Protein AF-A0A0S8KQU3-F1 (afdb_monomer)

Mean predicted aligned error: 6.04 Å

Solvent-accessible surface area (backbone atoms only — not comparable to full-atom values): 17136 Å² total; per-residue (Å²): 83,70,66,56,49,49,54,32,49,51,40,50,49,50,38,50,60,74,47,50,94,45,71,67,60,52,63,62,46,49,57,70,53,52,51,52,30,53,47,51,34,44,75,78,41,52,51,64,81,44,62,72,94,72,29,42,85,70,37,71,31,73,75,36,74,71,27,60,58,22,37,35,47,46,19,48,56,40,40,56,56,50,69,23,85,46,41,46,79,43,46,68,38,54,24,50,31,47,55,23,44,45,44,40,69,43,54,37,50,52,51,49,52,43,50,53,54,36,67,78,37,73,88,40,77,90,43,49,67,60,40,46,53,43,30,49,28,50,35,49,51,51,53,52,45,46,76,77,40,74,88,65,79,73,89,60,58,87,39,48,38,88,91,59,59,44,73,68,55,50,50,51,50,50,50,49,44,50,50,54,28,53,52,23,49,52,52,24,52,54,29,48,52,51,47,52,50,53,54,49,69,49,40,78,45,72,68,41,34,53,50,46,54,48,43,41,66,75,49,55,53,69,69,59,51,40,64,40,27,34,69,87,53,85,64,50,56,45,82,55,95,63,38,80,43,78,53,46,37,32,47,54,40,76,56,86,46,51,39,71,66,40,43,75,40,27,46,37,32,20,58,86,70,42,80,40,48,27,40,59,56,28,49,51,50,43,51,52,52,32,52,49,37,47,51,36,44,75,72,38,47,64,33,54,52,51,55,50,52,53,52,51,55,56,50,58,70,73,76,109

Sequence (320 aa):
ALFSAWVSSNLMGLVISDSFKTVVTIYILIPFLVIPQIILSGVIVKYEKLNPKISSPTSIPLYGEIMTARWAYEALATYQFMNNDYQSQFYLYDKVMSEAGYRKDYWTMDLLNKVESIARNLQDPEKAEVIKQHLTLLRDEIGDELKNNSLIPFDHLADLTPERISEDILNSTRNYLNDIRGYNIKLYNKANSKKDKLTKELQQTEEEKEAFYKTKREQNNESLEEFVKNSNVRDRIIQYKNHLYQKINPIYMDPEHKLIKAHFYAPRKQVFGNFFSTFAVNITVIWIMTLIFYMILYYRLLKKFLDFFEQFSHRNKREG

Nearest PDB structures (foldseek):
  8q72-assembly1_B  TM=2.240E-01  e=2.004E+00  Escherichia coli
  3ja6-assembly1_I  TM=1.628E-01  e=6.609E+00  Escherichia coli
  3zx6-assembly1_A  TM=1.527E-01  e=9.231E+00  Archaeoglobus fulgidus DSM 4304

Secondary structure (DSSP, 8-state):
-HHHHHHHHHHHHHHHHHH-S-HHHHHHHHHHHHHHHHHTTSSSS-GGGS-TTT--SSS--HHHHH-HHHHHHHHHHHHHHHSSTTHHHHHHHHHHHHHHHHIIIIIHHHHHHHHHHHHHHTT-GGGHHHHHHHHHHHHHHHHHHHHH-TTS--TTGGG-STTT--HHHHHHHHHHHHHHHHHHHHHHHHHHHHHHHHHHHTTSSHHHHHHHHHHHHHH--HHHHHHHHTTT-S-SEEEETTEEEE-S-GGGPPP-SSSS---TT-SEEEETTEEEEHHHHHHHHHHHHHHHHHHHHHTTHHHHHHHHHHHHHHHHTT--

Foldseek 3Di:
DVVLLVLLVVLVLLLLVLQDDDPVVSVVCVCVLVVCLVQLLCQVPNQVPDDVVQGDNFFRGPVNLLRLSNLVVLLCLLCLQCPAPQNVVLVVLVLLLVVLCCLQPPVLVVLLVLLVVCVVCLPPPVCLVVLQLSLLLLLVAVVVCCVVDVPQDQPCSVQSHNVRDDPVSSVSSNVSSVVSNVVSVVSNVVSVVVSVVVVCVQPVDVVSVVVSVVSCVVRDDVVSVCSLQVVPDPDQWDQDPSYIDGPGNQCSDAAPDQPQIGHRSHQWGHHNNDTDGSNVSSSVSSVVSSVVSVVCSVVVVSNVVVVVVVVVVVVVVVVD

pLDDT: mean 90.89, std 7.24, range [46.62, 98.12]

Structure (mmCIF, N/CA/C/O backbone):
data_AF-A0A0S8KQU3-F1
#
_entry.id   AF-A0A0S8KQU3-F1
#
loop_
_atom_site.group_PDB
_atom_site.id
_atom_site.type_symbol
_atom_site.label_atom_id
_atom_site.label_alt_id
_atom_site.label_comp_id
_atom_site.label_asym_id
_atom_site.label_entity_id
_atom_site.label_seq_id
_atom_site.pdbx_PDB_ins_code
_atom_site.Cartn_x
_atom_site.Cartn_y
_atom_site.Cartn_z
_atom_site.occupancy
_atom_site.B_iso_or_equiv
_atom_site.auth_seq_id
_atom_site.auth_comp_id
_atom_site.auth_asym_id
_atom_site.auth_atom_id
_atom_site.pdbx_PDB_model_num
ATOM 1 N N . ALA A 1 1 ? -15.113 -1.346 12.838 1.00 89.81 1 ALA A N 1
ATOM 2 C CA . ALA A 1 1 ? -13.718 -1.176 13.303 1.00 89.81 1 ALA A CA 1
ATOM 3 C C . ALA A 1 1 ? -13.635 -0.673 14.735 1.00 89.81 1 ALA A C 1
ATOM 5 O O . ALA A 1 1 ? -13.123 -1.411 15.563 1.00 89.81 1 ALA A O 1
ATOM 6 N N . LEU A 1 2 ? -14.169 0.517 15.050 1.00 94.31 2 LEU A N 1
ATOM 7 C CA . LEU A 1 2 ? -14.130 1.070 16.415 1.00 94.31 2 LEU A CA 1
ATOM 8 C C . LEU A 1 2 ? -14.727 0.119 17.458 1.00 94.31 2 LEU A C 1
ATOM 10 O O . LEU A 1 2 ? -14.078 -0.167 18.456 1.00 94.31 2 LEU A O 1
ATOM 14 N N . PHE A 1 3 ? -15.903 -0.451 17.177 1.00 96.56 3 PHE A N 1
ATOM 15 C CA . PHE A 1 3 ? -16.514 -1.463 18.041 1.00 96.56 3 PHE A CA 1
ATOM 16 C C . PHE A 1 3 ? -15.597 -2.678 18.262 1.00 96.56 3 PHE A C 1
ATOM 18 O O . PHE A 1 3 ? -15.329 -3.043 19.399 1.00 96.56 3 PHE A O 1
ATOM 25 N N . SER A 1 4 ? -15.046 -3.264 17.194 1.00 96.69 4 SER A N 1
ATOM 26 C CA . SER A 1 4 ? -14.121 -4.405 17.289 1.00 96.69 4 SER A CA 1
ATOM 27 C C . SER A 1 4 ? -12.868 -4.075 18.110 1.00 96.69 4 SER A C 1
ATOM 29 O O . SER A 1 4 ? -12.454 -4.868 18.950 1.00 96.69 4 SER A O 1
ATOM 31 N N . ALA A 1 5 ? -12.285 -2.889 17.908 1.00 94.94 5 ALA A N 1
ATOM 32 C CA . ALA A 1 5 ? -11.132 -2.421 18.674 1.00 94.94 5 ALA A CA 1
ATOM 33 C C . ALA A 1 5 ? -11.475 -2.207 20.156 1.00 94.94 5 ALA A C 1
ATOM 35 O O . ALA A 1 5 ? -10.693 -2.589 21.026 1.00 94.94 5 ALA A O 1
ATOM 36 N N . TRP A 1 6 ? -12.654 -1.652 20.449 1.00 95.81 6 TRP A N 1
ATOM 37 C CA . TRP A 1 6 ? -13.167 -1.497 21.808 1.00 95.81 6 TRP A CA 1
ATOM 38 C C . TRP A 1 6 ? -13.355 -2.856 22.494 1.00 95.81 6 TRP A C 1
ATOM 40 O O . TRP A 1 6 ? -12.840 -3.045 23.594 1.00 95.81 6 TRP A O 1
ATOM 50 N N . VAL A 1 7 ? -13.995 -3.836 21.844 1.00 97.06 7 VAL A N 1
ATOM 51 C CA . VAL A 1 7 ? -14.160 -5.194 22.405 1.00 97.06 7 VAL A CA 1
ATOM 52 C C . VAL A 1 7 ? -12.800 -5.840 22.691 1.00 97.06 7 VAL A C 1
ATOM 54 O O . VAL A 1 7 ? -12.564 -6.305 23.807 1.00 97.06 7 VAL A O 1
ATOM 57 N N . SER A 1 8 ? -11.878 -5.810 21.723 1.00 95.56 8 SER A N 1
ATOM 58 C CA . SER A 1 8 ? -10.524 -6.353 21.893 1.00 95.56 8 SER A CA 1
ATOM 59 C C . SER A 1 8 ? -9.772 -5.680 23.045 1.00 95.56 8 SER A C 1
ATOM 61 O O . SER A 1 8 ? -9.068 -6.352 23.797 1.00 95.56 8 SER A O 1
ATOM 63 N N . SER A 1 9 ? -9.923 -4.361 23.202 1.00 93.75 9 SER A N 1
ATOM 64 C CA . SER A 1 9 ? -9.255 -3.596 24.262 1.00 93.75 9 SER A CA 1
ATOM 65 C C . SER A 1 9 ? -9.824 -3.915 25.643 1.00 93.75 9 SER A C 1
ATOM 67 O O . SER A 1 9 ? -9.055 -4.056 26.591 1.00 93.75 9 SER A O 1
ATOM 69 N N . ASN A 1 10 ? -11.145 -4.096 25.763 1.00 94.94 10 ASN A N 1
ATOM 70 C CA . ASN A 1 10 ? -11.765 -4.532 27.017 1.00 94.94 10 ASN A CA 1
ATOM 71 C C . ASN A 1 10 ? -11.280 -5.925 27.425 1.00 94.94 10 ASN A C 1
ATOM 73 O O . ASN A 1 10 ? -10.911 -6.126 28.578 1.00 94.94 10 ASN A O 1
ATOM 77 N N . LEU A 1 11 ? -11.219 -6.875 26.486 1.00 95.50 11 LEU A N 1
ATOM 78 C CA . LEU A 1 11 ? -10.707 -8.216 26.779 1.00 95.50 11 LEU A CA 1
ATOM 79 C C . LEU A 1 11 ? -9.228 -8.202 27.174 1.00 95.50 11 LEU A C 1
ATOM 81 O O . LEU A 1 11 ? -8.856 -8.870 28.136 1.00 95.50 11 LEU A O 1
ATOM 85 N N . MET A 1 12 ? -8.398 -7.396 26.508 1.00 93.69 12 MET A N 1
ATOM 86 C CA . MET A 1 12 ? -7.010 -7.184 26.927 1.00 93.69 12 MET A CA 1
ATOM 87 C C . MET A 1 12 ? -6.934 -6.598 28.349 1.00 93.69 12 MET A C 1
ATOM 89 O O . MET A 1 12 ? -6.144 -7.069 29.165 1.00 93.69 12 MET A O 1
ATOM 93 N N . GLY A 1 13 ? -7.791 -5.626 28.678 1.00 92.31 13 GLY A N 1
ATOM 94 C CA . GLY A 1 13 ? -7.906 -5.060 30.025 1.00 92.31 13 GLY A CA 1
ATOM 95 C C . GLY A 1 13 ? -8.272 -6.102 31.087 1.00 92.31 13 GLY A C 1
ATOM 96 O O . GLY A 1 13 ? -7.640 -6.153 32.141 1.00 92.31 13 GLY A O 1
ATOM 97 N N . LEU A 1 14 ? -9.231 -6.985 30.790 1.00 93.38 14 LEU A N 1
ATOM 98 C CA . LEU A 1 14 ? -9.619 -8.088 31.676 1.00 93.38 14 LEU A CA 1
ATOM 99 C C . LEU A 1 14 ? -8.477 -9.091 31.888 1.00 93.38 14 LEU A C 1
ATOM 101 O O . LEU A 1 14 ? -8.240 -9.507 33.020 1.00 93.38 14 LEU A O 1
ATOM 105 N N . VAL A 1 15 ? -7.735 -9.440 30.831 1.00 93.81 15 VAL A N 1
ATOM 106 C CA . VAL A 1 15 ? -6.550 -10.315 30.923 1.00 93.81 15 VAL A CA 1
ATOM 107 C C . VAL A 1 15 ? -5.512 -9.736 31.886 1.00 93.81 15 VAL A C 1
ATOM 109 O O . VAL A 1 15 ? -4.984 -10.460 32.731 1.00 93.81 15 VAL A O 1
ATOM 112 N N . ILE A 1 16 ? -5.237 -8.433 31.797 1.00 91.94 16 ILE A N 1
ATOM 113 C CA . ILE A 1 16 ? -4.293 -7.748 32.693 1.00 91.94 16 ILE A CA 1
ATOM 114 C C . ILE A 1 16 ? -4.840 -7.733 34.123 1.00 91.94 16 ILE A C 1
ATOM 116 O O . ILE A 1 16 ? -4.115 -8.065 35.059 1.00 91.94 16 ILE A O 1
ATOM 120 N N . SER A 1 17 ? -6.120 -7.396 34.293 1.00 90.88 17 SER A N 1
ATOM 121 C CA . SER A 1 17 ? -6.748 -7.305 35.612 1.00 90.88 17 SER A CA 1
ATOM 122 C C . SER A 1 17 ? -6.806 -8.644 36.356 1.00 90.88 17 SER A C 1
ATOM 124 O O . SER A 1 17 ? -6.704 -8.637 37.577 1.00 90.88 17 SER A O 1
ATOM 126 N N . ASP A 1 18 ? -6.966 -9.780 35.666 1.00 91.31 18 ASP A N 1
ATOM 127 C CA . ASP A 1 18 ? -6.921 -11.117 36.295 1.00 91.31 18 ASP A CA 1
ATOM 128 C C . ASP A 1 18 ? -5.482 -11.550 36.641 1.00 91.31 18 ASP A C 1
ATOM 130 O O . ASP A 1 18 ? -5.263 -12.291 37.605 1.00 91.31 18 ASP A O 1
ATOM 134 N N . SER A 1 19 ? -4.496 -11.074 35.872 1.00 89.62 19 SER A N 1
ATOM 135 C CA . SER A 1 19 ? -3.105 -11.534 35.960 1.00 89.62 19 SER A CA 1
ATOM 136 C C . SER A 1 19 ? -2.277 -10.827 37.034 1.00 89.62 19 SER A C 1
ATOM 138 O O . SER A 1 19 ? -1.373 -11.442 37.599 1.00 89.62 19 SER A O 1
ATOM 140 N N . PHE A 1 20 ? -2.560 -9.558 37.341 1.00 88.75 20 PHE A N 1
ATOM 141 C CA . PHE A 1 20 ? -1.780 -8.769 38.301 1.00 88.75 20 PHE A CA 1
ATOM 142 C C . PHE A 1 20 ? -2.532 -8.539 39.616 1.00 88.75 20 PHE A C 1
ATOM 144 O O . PHE A 1 20 ? -3.714 -8.214 39.633 1.00 88.75 20 PHE A O 1
ATOM 151 N N . LYS A 1 21 ? -1.820 -8.678 40.743 1.00 83.50 21 LYS A N 1
ATOM 152 C CA . LYS A 1 21 ? -2.406 -8.636 42.097 1.00 83.50 21 LYS A CA 1
ATOM 153 C C . LYS A 1 21 ? -2.692 -7.217 42.608 1.00 83.50 21 LYS A C 1
ATOM 155 O O . LYS A 1 21 ? -3.546 -7.057 43.473 1.00 83.50 21 LYS A O 1
ATOM 160 N N . THR A 1 22 ? -1.972 -6.197 42.129 1.00 88.94 22 THR A N 1
ATOM 161 C CA . THR A 1 22 ? -2.096 -4.822 42.642 1.00 88.94 22 THR A CA 1
ATOM 162 C C . THR A 1 22 ? -2.610 -3.859 41.579 1.00 88.94 22 THR A C 1
ATOM 164 O O . THR A 1 22 ? -2.178 -3.866 40.425 1.00 88.94 22 THR A O 1
ATOM 167 N N . VAL A 1 23 ? -3.506 -2.969 42.006 1.00 88.38 23 VAL A N 1
ATOM 168 C CA . VAL A 1 23 ? -4.080 -1.916 41.159 1.00 88.38 23 VAL A CA 1
ATOM 169 C C . VAL A 1 23 ? -2.993 -0.957 40.650 1.00 88.38 23 VAL A C 1
ATOM 171 O O . VAL A 1 23 ? -3.033 -0.519 39.504 1.00 88.38 23 VAL A O 1
ATOM 174 N N . VAL A 1 24 ? -1.966 -0.696 41.467 1.00 89.56 24 VAL A N 1
ATOM 175 C CA . VAL A 1 24 ? -0.824 0.155 41.098 1.00 89.56 24 VAL A CA 1
ATOM 176 C C . VAL A 1 24 ? -0.058 -0.425 39.905 1.00 89.56 24 VAL A C 1
ATOM 178 O O . VAL A 1 24 ? 0.222 0.302 38.954 1.00 89.56 24 VAL A O 1
ATOM 181 N N . THR A 1 25 ? 0.240 -1.731 39.904 1.00 88.44 25 THR A N 1
ATOM 182 C CA . THR A 1 25 ? 0.937 -2.375 38.778 1.00 88.44 25 THR A CA 1
ATOM 183 C C . THR A 1 25 ? 0.117 -2.298 37.491 1.00 88.44 25 THR A C 1
ATOM 185 O O . THR A 1 25 ? 0.677 -2.012 36.435 1.00 88.44 25 THR A O 1
ATOM 188 N N . ILE A 1 26 ? -1.203 -2.489 37.576 1.00 87.12 26 ILE A N 1
ATOM 189 C CA . ILE A 1 26 ? -2.103 -2.386 36.418 1.00 87.12 26 ILE A CA 1
ATOM 190 C C . ILE A 1 26 ? -2.045 -0.973 35.819 1.00 87.12 26 ILE A C 1
ATOM 192 O O . ILE A 1 26 ? -1.844 -0.830 34.612 1.00 87.12 26 ILE A O 1
ATOM 196 N N . TYR A 1 27 ? -2.151 0.072 36.646 1.00 88.31 27 TYR A N 1
ATOM 197 C CA . TYR A 1 27 ? -2.104 1.457 36.166 1.00 88.31 27 TYR A CA 1
ATOM 198 C C . TYR A 1 27 ? -0.764 1.848 35.547 1.00 88.31 27 TYR A C 1
ATOM 200 O O . TYR A 1 27 ? -0.753 2.589 34.567 1.00 88.31 27 TYR A O 1
ATOM 208 N N . ILE A 1 28 ? 0.352 1.326 36.061 1.00 90.00 28 ILE A N 1
ATOM 209 C CA . ILE A 1 28 ? 1.669 1.543 35.449 1.00 90.00 28 ILE A CA 1
ATOM 210 C C . ILE A 1 28 ? 1.754 0.843 34.087 1.00 90.00 28 ILE A C 1
ATOM 212 O O . ILE A 1 28 ? 2.318 1.400 33.150 1.00 90.00 28 ILE A O 1
ATOM 216 N N . LEU A 1 29 ? 1.185 -0.357 33.950 1.00 89.06 29 LEU A N 1
ATOM 217 C CA . LEU A 1 29 ? 1.313 -1.186 32.750 1.00 89.06 29 LEU A CA 1
ATOM 218 C C . LEU A 1 29 ? 0.462 -0.686 31.572 1.00 89.06 29 LEU A C 1
ATOM 220 O O . LEU A 1 29 ? 0.877 -0.827 30.422 1.00 89.06 29 LEU A O 1
ATOM 224 N N . ILE A 1 30 ? -0.696 -0.069 31.831 1.00 88.50 30 ILE A N 1
ATOM 225 C CA . ILE A 1 30 ? -1.597 0.432 30.777 1.00 88.50 30 ILE A CA 1
ATOM 226 C C . ILE A 1 30 ? -0.876 1.383 29.797 1.00 88.50 30 ILE A C 1
ATOM 228 O O . ILE A 1 30 ? -0.911 1.105 28.595 1.00 88.50 30 ILE A O 1
ATOM 232 N N . PRO A 1 31 ? -0.171 2.447 30.238 1.00 90.38 31 PRO A N 1
ATOM 233 C CA . PRO A 1 31 ? 0.621 3.289 29.340 1.00 90.38 31 PRO A CA 1
ATOM 234 C C . PRO A 1 31 ? 1.646 2.512 28.506 1.00 90.38 31 PRO A C 1
ATOM 236 O O . PRO A 1 31 ? 1.772 2.769 27.309 1.00 90.38 31 PRO A O 1
ATOM 239 N N . PHE A 1 32 ? 2.333 1.527 29.096 1.00 90.19 32 PHE A N 1
ATOM 240 C CA . PHE A 1 32 ? 3.313 0.695 28.386 1.00 90.19 32 PHE A CA 1
ATOM 241 C C . PHE A 1 32 ? 2.693 -0.220 27.330 1.00 90.19 32 PHE A C 1
ATOM 243 O O . PHE A 1 32 ? 3.403 -0.662 26.433 1.00 90.19 32 PHE A O 1
ATOM 250 N N . LEU A 1 33 ? 1.389 -0.488 27.388 1.00 87.94 33 LEU A N 1
ATOM 251 C CA . LEU A 1 33 ? 0.683 -1.174 26.309 1.00 87.94 33 LEU A CA 1
ATOM 252 C C . LEU A 1 33 ? 0.176 -0.197 25.254 1.00 87.94 33 LEU A C 1
ATOM 254 O O . LEU A 1 33 ? 0.357 -0.431 24.061 1.00 87.94 33 LEU A O 1
ATOM 258 N N . VAL A 1 34 ? -0.448 0.901 25.681 1.00 89.38 34 VAL A N 1
ATOM 259 C CA . VAL A 1 34 ? -1.126 1.840 24.778 1.00 89.38 34 VAL A CA 1
ATOM 260 C C . VAL A 1 34 ? -0.129 2.652 23.949 1.00 89.38 34 VAL A C 1
ATOM 262 O O . VAL A 1 34 ? -0.318 2.791 22.741 1.00 89.38 34 VAL A O 1
ATOM 265 N N . ILE A 1 35 ? 0.952 3.157 24.551 1.00 90.81 35 ILE A N 1
ATOM 266 C CA . ILE A 1 35 ? 1.927 4.008 23.851 1.00 90.81 35 ILE A CA 1
ATOM 267 C C . ILE A 1 35 ? 2.581 3.257 22.675 1.00 90.81 35 ILE A C 1
ATOM 269 O O . ILE A 1 35 ? 2.550 3.787 21.560 1.00 90.81 35 ILE A O 1
ATOM 273 N N . PRO A 1 36 ? 3.105 2.022 22.838 1.00 88.69 36 PRO A N 1
ATOM 274 C CA . PRO A 1 36 ? 3.635 1.263 21.708 1.00 88.69 36 PRO A CA 1
ATOM 275 C C . PRO A 1 36 ? 2.588 0.954 20.642 1.00 88.69 36 PRO A C 1
ATOM 277 O O . PRO A 1 36 ? 2.921 1.034 19.464 1.00 88.69 36 PRO A O 1
ATOM 280 N N . GLN A 1 37 ? 1.332 0.663 21.015 1.00 90.00 37 GLN A N 1
ATOM 281 C CA . GLN A 1 37 ? 0.266 0.454 20.025 1.00 90.00 37 GLN A CA 1
ATOM 282 C C . GLN A 1 37 ? 0.097 1.674 19.121 1.00 90.00 37 GLN A C 1
ATOM 284 O O . GLN A 1 37 ? -0.045 1.517 17.912 1.00 90.00 37 GLN A O 1
ATOM 289 N N . ILE A 1 38 ? 0.137 2.882 19.689 1.00 88.25 38 ILE A N 1
ATOM 290 C CA . ILE A 1 38 ? -0.030 4.127 18.937 1.00 88.25 38 ILE A CA 1
ATOM 291 C C . ILE A 1 38 ? 1.218 4.421 18.093 1.00 88.25 38 ILE A C 1
ATOM 293 O O . ILE A 1 38 ? 1.097 4.671 16.895 1.00 88.25 38 ILE A O 1
ATOM 297 N N . ILE A 1 39 ? 2.418 4.357 18.676 1.00 88.12 39 ILE A N 1
ATOM 298 C CA . ILE A 1 39 ? 3.670 4.701 17.976 1.00 88.12 39 ILE A CA 1
ATOM 299 C C . ILE A 1 39 ? 3.975 3.699 16.855 1.00 88.12 39 ILE A C 1
ATOM 301 O O . ILE A 1 39 ? 4.339 4.095 15.749 1.00 88.12 39 ILE A O 1
ATOM 305 N N . LEU A 1 40 ? 3.792 2.404 17.119 1.00 86.56 40 LEU A N 1
ATOM 306 C CA . LEU A 1 40 ? 4.107 1.317 16.189 1.00 86.56 40 LEU A CA 1
ATOM 307 C C . LEU A 1 40 ? 2.929 0.957 15.267 1.00 86.56 40 LEU A C 1
ATOM 309 O O . LEU A 1 40 ? 3.006 -0.017 14.514 1.00 86.56 40 LEU A O 1
ATOM 313 N N . SER A 1 41 ? 1.852 1.749 15.280 1.00 85.62 41 SER A N 1
ATOM 314 C CA . SER A 1 41 ? 0.713 1.592 14.365 1.00 85.62 41 SER A CA 1
ATOM 315 C C . SER A 1 41 ? 1.006 1.995 12.917 1.00 85.62 41 SER A C 1
ATOM 317 O O . SER A 1 41 ? 0.149 1.821 12.057 1.00 85.62 41 SER A O 1
ATOM 319 N N . GLY A 1 42 ? 2.176 2.574 12.634 1.00 83.69 42 GLY A N 1
ATOM 320 C CA . GLY A 1 42 ? 2.506 3.099 11.306 1.00 83.69 42 GLY A CA 1
ATOM 321 C C . GLY A 1 42 ? 1.923 4.487 11.018 1.00 83.69 42 GLY A C 1
ATOM 322 O O . GLY A 1 42 ? 2.283 5.086 10.008 1.00 83.69 42 GLY A O 1
ATOM 323 N N . VAL A 1 43 ? 1.067 5.013 11.907 1.00 82.94 43 VAL A N 1
ATOM 324 C CA . VAL A 1 43 ? 0.399 6.318 11.752 1.00 82.94 43 VAL A CA 1
ATOM 325 C C . VAL A 1 43 ? 1.321 7.470 12.133 1.00 82.94 43 VAL A C 1
ATOM 327 O O . VAL A 1 43 ? 1.548 8.371 11.334 1.00 82.94 43 VAL A O 1
ATOM 330 N N . ILE A 1 44 ? 1.877 7.434 13.349 1.00 83.62 44 ILE A N 1
ATOM 331 C CA . ILE A 1 44 ? 2.780 8.488 13.841 1.00 83.62 44 ILE A CA 1
ATOM 332 C C . ILE A 1 44 ? 4.176 8.314 13.243 1.00 83.62 44 ILE A C 1
ATOM 334 O O . ILE A 1 44 ? 4.802 9.274 12.795 1.00 83.62 44 ILE A O 1
ATOM 338 N N . VAL A 1 45 ? 4.671 7.075 13.229 1.00 81.69 45 VAL A N 1
ATOM 339 C CA . VAL A 1 45 ? 6.001 6.747 12.722 1.00 81.69 45 VAL A CA 1
ATOM 340 C C . VAL A 1 45 ? 5.861 5.768 11.569 1.00 81.69 45 VAL A C 1
ATOM 342 O O . VAL A 1 45 ? 5.453 4.623 11.758 1.00 81.69 45 VAL A O 1
ATOM 345 N N . LYS A 1 46 ? 6.226 6.215 10.362 1.00 81.75 46 LYS A N 1
ATOM 346 C CA . LYS A 1 46 ? 6.242 5.354 9.173 1.00 81.75 46 LYS A CA 1
ATOM 347 C C . LYS A 1 46 ? 7.235 4.206 9.374 1.00 81.75 46 LYS A C 1
ATOM 349 O O . LYS A 1 46 ? 8.378 4.443 9.768 1.00 81.75 46 LYS A O 1
ATOM 354 N N . TYR A 1 47 ? 6.835 2.983 9.028 1.00 81.81 47 TYR A N 1
ATOM 355 C CA . TYR A 1 47 ? 7.661 1.779 9.213 1.00 81.81 47 TYR A CA 1
ATOM 356 C C . TYR A 1 47 ? 9.026 1.843 8.514 1.00 81.81 47 TYR A C 1
ATOM 358 O O . TYR A 1 47 ? 10.016 1.321 9.023 1.00 81.81 47 TYR A O 1
ATOM 366 N N . GLU A 1 48 ? 9.097 2.540 7.384 1.00 72.44 48 GLU A N 1
ATOM 367 C CA . GLU A 1 48 ? 10.323 2.765 6.611 1.00 72.44 48 GLU A CA 1
ATOM 368 C C . GLU A 1 48 ? 11.375 3.628 7.328 1.00 72.44 48 GLU A C 1
ATOM 370 O O . GLU A 1 48 ? 12.547 3.568 6.974 1.00 72.44 48 GLU A O 1
ATOM 375 N N . LYS A 1 49 ? 10.975 4.434 8.322 1.00 76.44 49 LYS A N 1
ATOM 376 C CA . LYS A 1 49 ? 11.892 5.280 9.105 1.00 76.44 49 LYS A CA 1
ATOM 377 C C . LYS A 1 49 ? 12.464 4.557 10.326 1.00 76.44 49 LYS A C 1
ATOM 379 O O . LYS A 1 49 ? 13.288 5.119 11.042 1.00 76.44 49 LYS A O 1
ATOM 384 N N . LEU A 1 50 ? 12.000 3.337 10.589 1.00 75.75 50 LEU A N 1
ATOM 385 C CA . LEU A 1 50 ? 12.487 2.501 11.680 1.00 75.75 50 LEU A CA 1
ATOM 386 C C . LEU A 1 50 ? 13.722 1.715 11.230 1.00 75.75 50 LEU A C 1
ATOM 388 O O . LEU A 1 50 ? 14.016 1.622 10.041 1.00 75.75 50 LEU A O 1
ATOM 392 N N . ASN A 1 51 ? 14.472 1.181 12.195 1.00 75.94 51 ASN A N 1
ATOM 393 C CA . ASN A 1 51 ? 15.746 0.520 11.924 1.00 75.94 51 ASN A CA 1
ATOM 394 C C . ASN A 1 51 ? 15.582 -0.603 10.865 1.00 75.94 51 ASN A C 1
ATOM 396 O O . ASN A 1 51 ? 14.803 -1.530 11.099 1.00 75.94 51 ASN A O 1
ATOM 400 N N . PRO A 1 52 ? 16.348 -0.581 9.752 1.00 69.00 52 PRO A N 1
ATOM 401 C CA . PRO A 1 52 ? 16.229 -1.553 8.659 1.00 69.00 52 PRO A CA 1
ATOM 402 C C . PRO A 1 52 ? 16.451 -3.018 9.060 1.00 69.00 52 PRO A C 1
ATOM 404 O O . PRO A 1 52 ? 16.085 -3.922 8.316 1.00 69.00 52 PRO A O 1
ATOM 407 N N . LYS A 1 53 ? 17.054 -3.286 10.229 1.00 68.38 53 LYS A N 1
ATOM 408 C CA . LYS A 1 53 ? 17.180 -4.651 10.769 1.00 68.38 53 LYS A CA 1
ATOM 409 C C . LYS A 1 53 ? 15.848 -5.225 11.263 1.00 68.38 53 LYS A C 1
ATOM 411 O O . LYS A 1 53 ? 15.715 -6.440 11.354 1.00 68.38 53 LYS A O 1
ATOM 416 N N . ILE A 1 54 ? 14.886 -4.366 11.606 1.00 67.25 54 ILE A N 1
ATOM 417 C CA . ILE A 1 54 ? 13.584 -4.748 12.181 1.00 67.25 54 ILE A CA 1
ATOM 418 C C . ILE A 1 54 ? 12.391 -4.314 11.320 1.00 67.25 54 ILE A C 1
ATOM 420 O O . ILE A 1 54 ? 11.260 -4.686 11.629 1.00 67.25 54 ILE A O 1
ATOM 424 N N . SER A 1 55 ? 12.608 -3.532 10.260 1.00 70.19 55 SER A N 1
ATOM 425 C CA . SER A 1 55 ? 11.570 -3.094 9.326 1.00 70.19 55 SER A CA 1
ATOM 426 C C . SER A 1 55 ? 11.966 -3.363 7.874 1.00 70.19 55 SER A C 1
ATOM 428 O O . SER A 1 55 ? 13.140 -3.444 7.525 1.00 70.19 55 SER A O 1
ATOM 430 N N . SER A 1 56 ? 10.956 -3.516 7.019 1.00 73.12 56 SER A N 1
ATOM 431 C CA . SER A 1 56 ? 11.119 -3.516 5.566 1.00 73.12 56 SER A CA 1
ATOM 432 C C . SER A 1 56 ? 10.486 -2.241 5.020 1.00 73.12 56 SER A C 1
ATOM 434 O O . SER A 1 56 ? 9.425 -1.850 5.515 1.00 73.12 56 SER A O 1
ATOM 436 N N . PRO A 1 57 ? 11.053 -1.613 3.981 1.00 72.50 57 PRO A N 1
ATOM 437 C CA . PRO A 1 57 ? 10.387 -0.496 3.329 1.00 72.50 57 PRO A CA 1
ATOM 438 C C . PRO A 1 57 ? 9.170 -0.938 2.493 1.00 72.50 57 PRO A C 1
ATOM 440 O O . PRO A 1 57 ? 8.414 -0.090 2.034 1.00 72.50 57 PRO A O 1
ATOM 443 N N . THR A 1 58 ? 8.970 -2.247 2.305 1.00 73.94 58 THR A N 1
ATOM 444 C CA . THR A 1 58 ? 7.945 -2.815 1.411 1.00 73.94 58 THR A CA 1
ATOM 445 C C . THR A 1 58 ? 6.753 -3.428 2.141 1.00 73.94 58 THR A C 1
ATOM 447 O O . THR A 1 58 ? 5.700 -3.637 1.547 1.00 73.94 58 THR A O 1
ATOM 450 N N . SER A 1 59 ? 6.888 -3.751 3.431 1.00 80.50 59 SER A N 1
ATOM 451 C CA . SER A 1 59 ? 5.874 -4.529 4.147 1.00 80.50 59 SER A CA 1
ATOM 452 C C . SER A 1 59 ? 5.787 -4.176 5.620 1.00 80.50 59 SER A C 1
ATOM 454 O O . SER A 1 59 ? 6.797 -3.820 6.230 1.00 80.50 59 SER A O 1
ATOM 456 N N . ILE A 1 60 ? 4.610 -4.395 6.208 1.00 85.31 60 ILE A N 1
ATOM 457 C CA . ILE A 1 60 ? 4.380 -4.198 7.641 1.00 85.31 60 ILE A CA 1
ATOM 458 C C . ILE A 1 60 ? 5.313 -5.126 8.457 1.00 85.31 60 ILE A C 1
ATOM 460 O O . ILE A 1 60 ? 5.406 -6.326 8.170 1.00 85.31 60 ILE A O 1
ATOM 464 N N . PRO A 1 61 ? 6.048 -4.591 9.450 1.00 86.00 61 PRO A N 1
ATOM 465 C CA . PRO A 1 61 ? 6.897 -5.377 10.343 1.00 86.00 61 PRO A CA 1
ATOM 466 C C . PRO A 1 61 ? 6.099 -6.277 11.291 1.00 86.00 61 PRO A C 1
ATOM 468 O O . PRO A 1 61 ? 4.982 -5.946 11.678 1.00 86.00 61 PRO A O 1
ATOM 471 N N . LEU A 1 62 ? 6.723 -7.361 11.765 1.00 84.31 62 LEU A N 1
ATOM 472 C CA . LEU A 1 62 ? 6.102 -8.342 12.671 1.00 84.31 62 LEU A CA 1
ATOM 473 C C . LEU A 1 62 ? 5.468 -7.716 13.921 1.00 84.31 62 LEU A C 1
ATOM 475 O O . LEU A 1 62 ? 4.353 -8.074 14.282 1.00 84.31 62 LEU A O 1
ATOM 479 N N . TYR A 1 63 ? 6.140 -6.757 14.563 1.00 84.94 63 TYR A N 1
ATOM 480 C CA . TYR A 1 63 ? 5.583 -6.086 15.741 1.00 84.94 63 TYR A CA 1
ATOM 481 C C . TYR A 1 63 ? 4.321 -5.281 15.407 1.00 84.94 63 TYR A C 1
ATOM 483 O O . TYR A 1 63 ? 3.418 -5.206 16.233 1.00 84.94 63 TYR A O 1
ATOM 491 N N . GLY A 1 64 ? 4.228 -4.714 14.199 1.00 85.94 64 GLY A N 1
ATOM 492 C CA . GLY A 1 64 ? 3.044 -3.995 13.736 1.00 85.94 64 GLY A CA 1
ATOM 493 C C . GLY A 1 64 ? 1.853 -4.933 13.547 1.00 85.94 64 GLY A C 1
ATOM 494 O O . GLY A 1 64 ? 0.720 -4.546 13.818 1.00 85.94 64 GLY A O 1
ATOM 495 N N . GLU A 1 65 ? 2.094 -6.188 13.165 1.00 89.12 65 GLU A N 1
ATOM 496 C CA . GLU A 1 65 ? 1.038 -7.193 12.987 1.00 89.12 65 GLU A CA 1
ATOM 497 C C . GLU A 1 65 ? 0.372 -7.619 14.301 1.00 89.12 65 GLU A C 1
ATOM 499 O O . GLU A 1 65 ? -0.757 -8.104 14.277 1.00 89.12 65 GLU A O 1
ATOM 504 N N . ILE A 1 66 ? 1.017 -7.389 15.448 1.00 89.69 66 ILE A N 1
ATOM 505 C CA . ILE A 1 66 ? 0.468 -7.693 16.781 1.00 89.69 66 ILE A CA 1
ATOM 506 C C . ILE A 1 66 ? -0.408 -6.537 17.303 1.00 89.69 66 ILE A C 1
ATOM 508 O O . ILE A 1 66 ? -1.285 -6.745 18.139 1.00 89.69 66 ILE A O 1
ATOM 512 N N . MET A 1 67 ? -0.213 -5.314 16.802 1.00 92.19 67 MET A N 1
ATOM 513 C CA . MET A 1 67 ? -0.901 -4.125 17.313 1.00 92.19 67 MET A CA 1
ATOM 514 C C . MET A 1 67 ? -2.339 -4.042 16.792 1.00 92.19 67 MET A C 1
ATOM 516 O O . MET A 1 67 ? -2.579 -3.733 15.623 1.00 92.19 67 MET A O 1
ATOM 520 N N . THR A 1 68 ? -3.322 -4.238 17.672 1.00 93.50 68 THR A N 1
ATOM 521 C CA . THR A 1 68 ? -4.751 -4.107 17.339 1.00 93.50 68 THR A CA 1
ATOM 522 C C . THR A 1 68 ? -5.087 -2.718 16.786 1.00 93.50 68 THR A C 1
ATOM 524 O O . THR A 1 68 ? -5.843 -2.610 15.817 1.00 93.50 68 THR A O 1
ATOM 527 N N . ALA A 1 69 ? -4.490 -1.655 17.345 1.00 93.06 69 ALA A N 1
ATOM 528 C CA . ALA A 1 69 ? -4.700 -0.280 16.886 1.00 93.06 69 ALA A CA 1
ATOM 529 C C . ALA A 1 69 ? -4.349 -0.094 15.403 1.00 93.06 69 ALA A C 1
ATOM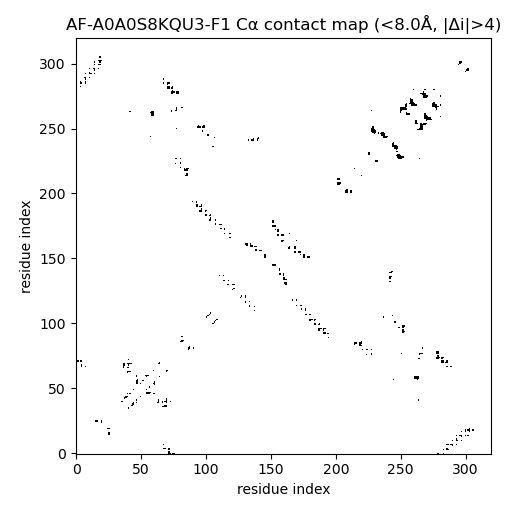 531 O O . ALA A 1 69 ? -5.078 0.575 14.672 1.00 93.06 69 ALA A O 1
ATOM 532 N N . ARG A 1 70 ? -3.282 -0.747 14.931 1.00 94.06 70 ARG A N 1
ATOM 533 C CA . ARG A 1 70 ? -2.868 -0.702 13.527 1.00 94.06 70 ARG A CA 1
ATOM 534 C C . ARG A 1 70 ? -3.915 -1.329 12.605 1.00 94.06 70 ARG A C 1
ATOM 536 O O . ARG A 1 70 ? -4.248 -0.740 11.577 1.00 94.06 70 ARG A O 1
ATOM 543 N N . TRP A 1 71 ? -4.425 -2.517 12.946 1.00 95.19 71 TRP A N 1
ATOM 544 C CA . TRP A 1 71 ? -5.473 -3.192 12.166 1.00 95.19 71 TRP A CA 1
ATOM 545 C C . TRP A 1 71 ? -6.729 -2.328 12.072 1.00 95.19 71 TRP A C 1
ATOM 547 O O . TRP A 1 71 ? -7.273 -2.140 10.982 1.00 95.19 71 TRP A O 1
ATOM 557 N N . ALA A 1 72 ? -7.156 -1.770 13.206 1.00 95.44 72 ALA A N 1
ATOM 558 C CA . ALA A 1 72 ? -8.353 -0.944 13.292 1.00 95.44 72 ALA A CA 1
ATOM 559 C C . ALA A 1 72 ? -8.213 0.352 12.487 1.00 95.44 72 ALA A C 1
ATOM 561 O O . ALA A 1 72 ? -9.140 0.730 11.768 1.00 95.44 72 ALA A O 1
ATOM 562 N N . TYR A 1 73 ? -7.053 1.000 12.580 1.00 94.81 73 TYR A N 1
ATOM 563 C CA . TYR A 1 73 ? -6.775 2.233 11.861 1.00 94.81 73 TYR A CA 1
ATOM 564 C C . TYR A 1 73 ? -6.710 2.010 10.349 1.00 94.81 73 TYR A C 1
ATOM 566 O O . TYR A 1 73 ? -7.422 2.680 9.610 1.00 94.81 73 TYR A O 1
ATOM 574 N N . GLU A 1 74 ? -5.928 1.033 9.879 1.00 95.31 74 GLU A N 1
ATOM 575 C CA . GLU A 1 74 ? -5.818 0.730 8.445 1.00 95.31 74 GLU A CA 1
ATOM 576 C C . GLU A 1 74 ? -7.186 0.351 7.852 1.00 95.31 74 GLU A C 1
ATOM 578 O O . GLU A 1 74 ? -7.521 0.780 6.748 1.00 95.31 74 GLU A O 1
ATOM 583 N N . ALA A 1 75 ? -8.020 -0.380 8.606 1.00 96.38 75 ALA A N 1
ATOM 584 C CA . ALA A 1 75 ? -9.386 -0.694 8.193 1.00 96.38 75 ALA A CA 1
ATOM 585 C C . ALA A 1 75 ? -10.223 0.576 7.986 1.00 96.38 75 ALA A C 1
ATOM 587 O O . ALA A 1 75 ? -10.885 0.715 6.963 1.00 96.38 75 ALA A O 1
ATOM 588 N N . LEU A 1 76 ? -10.198 1.501 8.950 1.00 95.88 76 LEU A N 1
ATOM 589 C CA . LEU A 1 76 ? -10.962 2.748 8.880 1.00 95.88 76 LEU A CA 1
ATOM 590 C C . LEU A 1 76 ? -10.454 3.674 7.782 1.00 95.88 76 LEU A C 1
ATOM 592 O O . LEU A 1 76 ? -11.263 4.173 7.012 1.00 95.88 76 LEU A O 1
ATOM 596 N N . ALA A 1 77 ? -9.141 3.877 7.700 1.00 96.06 77 ALA A N 1
ATOM 597 C CA . ALA A 1 77 ? -8.533 4.786 6.739 1.00 96.06 77 ALA A CA 1
ATOM 598 C C . ALA A 1 77 ? -8.841 4.356 5.299 1.00 96.06 77 ALA A C 1
ATOM 600 O O . ALA A 1 77 ? -9.312 5.158 4.495 1.00 96.06 77 ALA A O 1
ATOM 601 N N . THR A 1 78 ? -8.642 3.070 4.993 1.00 96.31 78 THR A N 1
ATOM 602 C CA . THR A 1 78 ? -8.922 2.522 3.658 1.00 96.31 78 THR A CA 1
ATOM 603 C C . THR A 1 78 ? -10.417 2.568 3.340 1.00 96.31 78 THR A C 1
ATOM 605 O O . THR A 1 78 ? -10.792 3.021 2.263 1.00 96.31 78 THR A O 1
ATOM 608 N N . TYR A 1 79 ? -11.283 2.179 4.282 1.00 96.56 79 TYR A N 1
ATOM 609 C CA . TYR A 1 79 ? -12.733 2.208 4.084 1.00 96.56 79 TYR A CA 1
ATOM 610 C C . TYR A 1 79 ? -13.269 3.630 3.891 1.00 96.56 79 TYR A C 1
ATOM 612 O O . TYR A 1 79 ? -13.954 3.895 2.914 1.00 96.56 79 TYR A O 1
ATOM 620 N N . GLN A 1 80 ? -12.937 4.570 4.780 1.00 96.31 80 GLN A N 1
ATOM 621 C CA . GLN A 1 80 ? -13.426 5.949 4.682 1.00 96.31 80 GLN A CA 1
ATOM 622 C C . GLN A 1 80 ? -12.956 6.631 3.399 1.00 96.31 80 GLN A C 1
ATOM 624 O O . GLN A 1 80 ? -13.727 7.349 2.766 1.00 96.31 80 GLN A O 1
ATOM 629 N N . PHE A 1 81 ? -11.715 6.376 2.981 1.00 96.75 81 PHE A N 1
ATOM 630 C CA . PHE A 1 81 ? -11.212 6.929 1.735 1.00 96.75 81 PHE A CA 1
ATOM 631 C C . PHE A 1 81 ? -11.917 6.334 0.511 1.00 96.75 81 PHE A C 1
ATOM 633 O O . PHE A 1 81 ? -12.303 7.073 -0.382 1.00 96.75 81 PHE A O 1
ATOM 640 N N . MET A 1 82 ? -12.096 5.013 0.443 1.00 96.50 82 MET A N 1
ATOM 641 C CA . MET A 1 82 ? -12.636 4.370 -0.763 1.00 96.50 82 MET A CA 1
ATOM 642 C C . MET A 1 82 ? -14.163 4.413 -0.860 1.00 96.50 82 MET A C 1
ATOM 644 O O . MET A 1 82 ? -14.702 4.400 -1.963 1.00 96.50 82 MET A O 1
ATOM 648 N N . ASN A 1 83 ? -14.861 4.421 0.276 1.00 95.56 83 ASN A N 1
ATOM 649 C CA . ASN A 1 83 ? -16.306 4.203 0.352 1.00 95.56 83 ASN A CA 1
ATOM 650 C C . ASN A 1 83 ? -17.112 5.465 0.695 1.00 95.56 83 ASN A C 1
ATOM 652 O O . ASN A 1 83 ? -18.280 5.335 1.047 1.00 95.56 83 ASN A O 1
ATOM 656 N N . ASN A 1 84 ? -16.531 6.666 0.604 1.00 95.38 84 ASN A N 1
ATOM 657 C CA . ASN A 1 84 ? -17.311 7.904 0.711 1.00 95.38 84 ASN A CA 1
ATOM 658 C C . ASN A 1 84 ? -17.994 8.261 -0.622 1.00 95.38 84 ASN A C 1
ATOM 660 O O . ASN A 1 84 ? -17.533 7.863 -1.699 1.00 95.38 84 ASN A O 1
ATOM 664 N N . ASP A 1 85 ? -19.088 9.021 -0.548 1.00 94.44 85 ASP A N 1
ATOM 665 C CA . ASP A 1 85 ? -19.959 9.310 -1.700 1.00 94.44 85 ASP A CA 1
ATOM 666 C C . ASP A 1 85 ? -19.238 10.052 -2.832 1.00 94.44 85 ASP A C 1
ATOM 668 O O . ASP A 1 85 ? -19.590 9.897 -3.998 1.00 94.44 85 ASP A O 1
ATOM 672 N N . TYR A 1 86 ? -18.197 10.821 -2.502 1.00 94.81 86 TYR A N 1
ATOM 673 C CA . TYR A 1 86 ? -17.376 11.520 -3.484 1.00 94.81 86 TYR A CA 1
ATOM 674 C C . TYR A 1 86 ? -16.354 10.576 -4.139 1.00 94.81 86 TYR A C 1
ATOM 676 O O . TYR A 1 86 ? -16.377 10.349 -5.347 1.00 94.81 86 TYR A O 1
ATOM 684 N N . GLN A 1 87 ? -15.451 9.988 -3.352 1.00 95.62 87 GLN A N 1
ATOM 685 C CA . GLN A 1 87 ? -14.313 9.228 -3.868 1.00 95.62 87 GLN A CA 1
ATOM 686 C C . GLN A 1 87 ? -14.728 7.896 -4.496 1.00 95.62 87 GLN A C 1
ATOM 688 O O . GLN A 1 87 ? -14.068 7.457 -5.435 1.00 95.62 87 GLN A O 1
ATOM 693 N N . SER A 1 88 ? -15.803 7.254 -4.031 1.00 95.69 88 SER A N 1
ATOM 694 C CA . SER A 1 88 ? -16.250 5.952 -4.554 1.00 95.69 88 SER A CA 1
ATOM 695 C C . SER A 1 88 ? -16.528 5.975 -6.063 1.00 95.69 88 SER A C 1
ATOM 697 O O . SER A 1 88 ? -16.206 5.016 -6.766 1.00 95.69 88 SER A O 1
ATOM 699 N N . GLN A 1 89 ? -17.033 7.099 -6.577 1.00 95.38 89 GLN A N 1
ATOM 700 C CA . GLN A 1 89 ? -17.325 7.309 -7.997 1.00 95.38 89 GLN A CA 1
ATOM 701 C C . GLN A 1 89 ? -16.052 7.462 -8.848 1.00 95.38 89 GLN A C 1
ATOM 703 O O . GLN A 1 89 ? -16.026 7.084 -10.021 1.00 95.38 89 GLN A O 1
ATOM 708 N N . PHE A 1 90 ? -14.978 7.992 -8.256 1.00 96.44 90 PHE A N 1
ATOM 709 C CA . PHE A 1 90 ? -13.723 8.300 -8.948 1.00 96.44 90 PHE A CA 1
ATOM 710 C C . PHE A 1 90 ? -12.603 7.291 -8.689 1.00 96.44 90 PHE A C 1
ATOM 712 O O . PHE A 1 90 ? -11.650 7.228 -9.465 1.00 96.44 90 PHE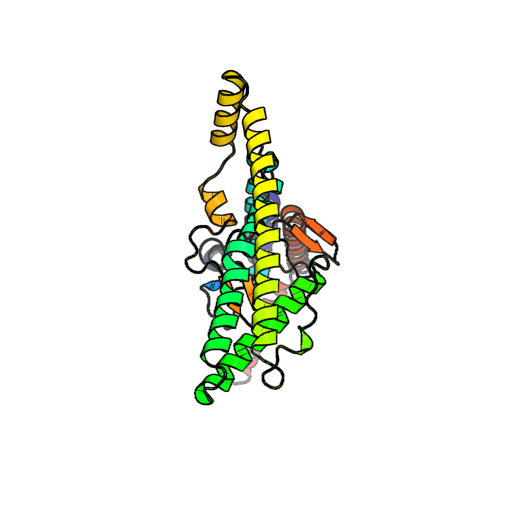 A O 1
ATOM 719 N N . TYR A 1 91 ? -12.720 6.474 -7.640 1.00 96.44 91 TYR A N 1
ATOM 720 C CA . TYR A 1 91 ? -11.654 5.611 -7.137 1.00 96.44 91 TYR A CA 1
ATOM 721 C C . TYR A 1 91 ? -11.054 4.709 -8.215 1.00 96.44 91 TYR A C 1
ATOM 723 O O . TYR A 1 91 ? -9.835 4.616 -8.317 1.00 96.44 91 TYR A O 1
ATOM 731 N N . LEU A 1 92 ? -11.884 4.079 -9.053 1.00 96.06 92 LEU A N 1
ATOM 732 C CA . LEU A 1 92 ? -11.386 3.192 -10.105 1.00 96.06 92 LEU A CA 1
ATOM 733 C C . LEU A 1 92 ? -10.581 3.955 -11.170 1.00 96.06 92 LEU A C 1
ATOM 735 O O . LEU A 1 92 ? -9.561 3.454 -11.638 1.00 96.06 92 LEU A O 1
ATOM 739 N N . TYR A 1 93 ? -11.011 5.166 -11.536 1.00 97.44 93 TYR A N 1
ATOM 740 C CA . TYR A 1 93 ? -10.275 6.002 -12.484 1.00 97.44 93 TYR A CA 1
ATOM 741 C C . TYR A 1 93 ? -8.960 6.485 -11.882 1.00 97.44 93 TYR A C 1
ATOM 743 O O . TYR A 1 93 ? -7.918 6.346 -12.519 1.00 97.44 93 TYR A O 1
ATOM 751 N N . ASP A 1 94 ? -8.997 6.972 -10.642 1.00 97.25 94 ASP A N 1
ATOM 752 C CA . ASP A 1 94 ? -7.805 7.419 -9.923 1.00 97.25 94 ASP A CA 1
ATOM 753 C C . ASP A 1 94 ? -6.800 6.288 -9.734 1.00 97.25 94 ASP A C 1
ATOM 755 O O . ASP A 1 94 ? -5.598 6.503 -9.874 1.00 97.25 94 ASP A O 1
ATOM 759 N N . LYS A 1 95 ? -7.290 5.073 -9.480 1.00 96.88 95 LYS A N 1
ATOM 760 C CA . LYS A 1 95 ? -6.461 3.880 -9.378 1.00 96.88 95 LYS A CA 1
ATOM 761 C C . LYS A 1 95 ? -5.712 3.601 -10.678 1.00 96.88 95 LYS A C 1
ATOM 763 O O . LYS A 1 95 ? -4.486 3.542 -10.663 1.00 96.88 95 LYS A O 1
ATOM 768 N N . VAL A 1 96 ? -6.427 3.507 -11.801 1.00 96.88 96 VAL A N 1
ATOM 769 C CA . VAL A 1 96 ? -5.809 3.258 -13.116 1.00 96.88 96 VAL A CA 1
ATOM 770 C C . VAL A 1 96 ? -4.835 4.380 -13.485 1.00 96.88 96 VAL A C 1
ATOM 772 O O . VAL A 1 96 ? -3.747 4.121 -13.995 1.00 96.88 96 VAL A O 1
ATOM 775 N N . MET A 1 97 ? -5.197 5.634 -13.204 1.00 97.62 97 MET A N 1
ATOM 776 C CA . MET A 1 97 ? -4.309 6.781 -13.403 1.00 97.62 97 MET A CA 1
ATOM 777 C C . MET A 1 97 ? -3.056 6.689 -12.527 1.00 97.62 97 MET A C 1
ATOM 779 O O . MET A 1 97 ? -1.970 7.035 -12.983 1.00 97.62 97 MET A O 1
ATOM 783 N N . SER A 1 98 ? -3.183 6.220 -11.287 1.00 96.50 98 SER A N 1
ATOM 784 C CA . SER A 1 98 ? -2.062 6.061 -10.365 1.00 96.50 98 SER A CA 1
ATOM 785 C C . SER A 1 98 ? -1.090 4.975 -10.822 1.00 96.50 98 SER A C 1
ATOM 787 O O . SER A 1 98 ? 0.109 5.236 -10.906 1.00 96.50 98 SER A O 1
ATOM 789 N N . GLU A 1 99 ? -1.603 3.798 -11.185 1.00 94.75 99 GLU A N 1
ATOM 790 C CA . GLU A 1 99 ? -0.814 2.668 -11.691 1.00 94.75 99 GLU A CA 1
ATOM 791 C C . GLU A 1 99 ? -0.092 3.041 -12.997 1.00 94.75 99 GLU A C 1
ATOM 793 O O . GLU A 1 99 ? 1.129 2.906 -13.112 1.00 94.75 99 GLU A O 1
ATOM 798 N N . ALA A 1 100 ? -0.824 3.612 -13.960 1.00 95.75 100 ALA A N 1
ATOM 799 C CA . A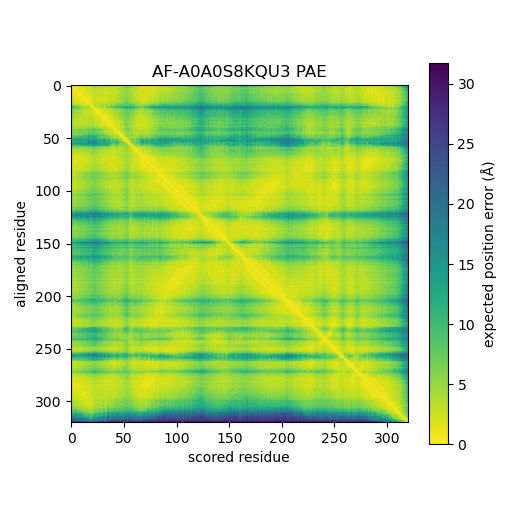LA A 1 100 ? -0.252 4.068 -15.224 1.00 95.75 100 ALA A CA 1
ATOM 800 C C . ALA A 1 100 ? 0.744 5.224 -15.026 1.00 95.75 100 ALA A C 1
ATOM 802 O O . ALA A 1 100 ? 1.771 5.294 -15.702 1.00 95.75 100 ALA A O 1
ATOM 803 N N . GLY A 1 101 ? 0.456 6.128 -14.084 1.00 96.12 101 GLY A N 1
ATOM 804 C CA . GLY A 1 101 ? 1.332 7.226 -13.680 1.00 96.12 101 GLY A CA 1
ATOM 805 C C . GLY A 1 101 ? 2.657 6.727 -13.117 1.00 96.12 101 GLY A C 1
ATOM 806 O O . GLY A 1 101 ? 3.720 7.173 -13.546 1.00 96.12 101 GLY A O 1
ATOM 807 N N . TYR A 1 102 ? 2.603 5.744 -12.217 1.00 95.06 102 TYR A N 1
ATOM 808 C CA . TYR A 1 102 ? 3.794 5.098 -11.681 1.00 95.06 102 TYR A CA 1
ATOM 809 C C . TYR A 1 102 ? 4.665 4.500 -12.794 1.00 95.06 102 TYR A C 1
ATOM 811 O O . TYR A 1 102 ? 5.861 4.801 -12.883 1.00 95.06 102 TYR A O 1
ATOM 819 N N . ARG A 1 103 ? 4.050 3.716 -13.690 1.00 94.38 103 ARG A N 1
ATOM 820 C CA . ARG A 1 103 ? 4.751 3.064 -14.802 1.00 94.38 103 ARG A CA 1
ATOM 821 C C . ARG A 1 103 ? 5.383 4.063 -15.774 1.00 94.38 103 ARG A C 1
ATOM 823 O O . ARG A 1 103 ? 6.550 3.899 -16.137 1.00 94.38 103 ARG A O 1
ATOM 830 N N . LYS A 1 104 ? 4.646 5.105 -16.178 1.00 94.44 104 LYS A N 1
ATOM 831 C CA . LYS A 1 104 ? 5.089 6.058 -17.214 1.00 94.44 104 LYS A CA 1
ATOM 832 C C . LYS A 1 104 ? 6.096 7.102 -16.715 1.00 94.44 104 LYS A C 1
ATOM 834 O O . LYS A 1 104 ? 6.965 7.498 -17.492 1.00 94.44 104 LYS A O 1
ATOM 839 N N . ASP A 1 105 ? 5.968 7.556 -15.464 1.00 94.31 105 ASP A N 1
ATOM 840 C CA . ASP A 1 105 ? 6.751 8.685 -14.937 1.00 94.31 105 ASP A CA 1
ATOM 841 C C . ASP A 1 105 ? 7.929 8.248 -14.059 1.00 94.31 105 ASP A C 1
ATOM 843 O O . ASP A 1 105 ? 8.901 8.993 -13.957 1.00 94.31 105 ASP A O 1
ATOM 847 N N . TYR A 1 106 ? 7.874 7.063 -13.439 1.00 94.69 106 TYR A N 1
ATOM 848 C CA . TYR A 1 106 ? 8.916 6.618 -12.506 1.00 94.69 106 TYR A CA 1
ATOM 849 C C . TYR A 1 106 ? 9.590 5.333 -12.947 1.00 94.69 106 TYR A C 1
ATOM 851 O O . TYR A 1 106 ? 10.786 5.354 -13.207 1.00 94.69 106 TYR A O 1
ATOM 859 N N . TRP A 1 107 ? 8.838 4.235 -13.061 1.00 95.88 107 TRP A N 1
ATOM 860 C CA . TRP A 1 107 ? 9.404 2.919 -13.371 1.00 95.88 107 TRP A CA 1
ATOM 861 C C . TRP A 1 107 ? 10.190 2.952 -14.684 1.00 95.88 107 TRP A C 1
ATOM 863 O O . TRP A 1 107 ? 11.379 2.652 -14.711 1.00 95.88 107 TRP A O 1
ATOM 873 N N . THR A 1 108 ? 9.560 3.442 -15.756 1.00 96.00 108 THR A N 1
ATOM 874 C CA . THR A 1 108 ? 10.222 3.522 -17.063 1.00 96.00 108 THR A CA 1
ATOM 875 C C . THR A 1 108 ? 11.409 4.485 -17.046 1.00 96.00 108 THR A C 1
ATOM 877 O O . THR A 1 108 ? 12.444 4.195 -17.636 1.00 96.00 108 THR A O 1
ATOM 880 N N . MET A 1 109 ? 11.277 5.630 -16.369 1.00 95.19 109 MET A N 1
ATOM 881 C CA . MET A 1 109 ? 12.347 6.631 -16.311 1.00 95.19 109 MET A CA 1
ATOM 882 C C . MET A 1 109 ? 13.572 6.109 -15.560 1.00 95.19 109 MET A C 1
ATOM 884 O O . MET A 1 109 ? 14.695 6.325 -16.010 1.00 95.19 109 MET A O 1
ATOM 888 N N . ASP A 1 110 ? 13.373 5.401 -14.445 1.00 95.81 110 ASP A N 1
ATOM 889 C CA . ASP A 1 110 ? 14.466 4.788 -13.689 1.00 95.81 110 ASP A CA 1
ATOM 890 C C . ASP A 1 110 ? 15.193 3.741 -14.540 1.00 95.81 110 ASP A C 1
ATOM 892 O O . ASP A 1 110 ? 16.407 3.835 -14.723 1.00 95.81 110 ASP A O 1
ATOM 896 N N . LEU A 1 111 ? 14.448 2.822 -15.166 1.00 96.69 111 LEU A N 1
ATOM 897 C CA . LEU A 1 111 ? 15.034 1.781 -16.009 1.00 96.69 111 LEU A CA 1
ATOM 898 C C . LEU A 1 111 ? 15.746 2.351 -17.241 1.00 96.69 111 LEU A C 1
ATOM 900 O O . LEU A 1 111 ? 16.856 1.919 -17.546 1.00 96.69 111 LEU A O 1
ATOM 904 N N . LEU A 1 112 ? 15.185 3.367 -17.905 1.00 97.12 112 LEU A N 1
ATOM 905 C CA . LEU A 1 112 ? 15.874 4.072 -18.991 1.00 97.12 112 LEU A CA 1
ATOM 906 C C . LEU A 1 112 ? 17.183 4.696 -18.496 1.00 97.12 112 LEU A C 1
ATOM 908 O O . LEU A 1 112 ? 18.220 4.520 -19.129 1.00 97.12 112 LEU A O 1
ATOM 912 N N . ASN A 1 113 ? 17.183 5.341 -17.326 1.00 96.00 113 ASN A N 1
ATOM 913 C CA . ASN A 1 113 ? 18.411 5.876 -16.736 1.00 96.00 113 ASN A CA 1
ATOM 914 C C . ASN A 1 113 ? 19.451 4.776 -16.461 1.00 96.00 113 ASN A C 1
ATOM 916 O O . ASN A 1 113 ? 20.650 5.020 -16.632 1.00 96.00 113 ASN A O 1
ATOM 920 N N . LYS A 1 114 ? 19.024 3.565 -16.070 1.00 95.69 114 LYS A N 1
ATOM 921 C CA . LYS A 1 114 ? 19.922 2.409 -15.916 1.00 95.69 114 LYS A CA 1
ATOM 922 C C . LYS A 1 114 ? 20.501 1.956 -17.249 1.00 95.69 114 LYS A C 1
ATOM 924 O O . LYS A 1 114 ? 21.712 1.755 -17.326 1.00 95.69 114 LYS A O 1
ATOM 929 N N . VAL A 1 115 ? 19.674 1.864 -18.289 1.00 96.44 115 VAL A N 1
ATOM 930 C CA . VAL A 1 115 ? 20.108 1.533 -19.655 1.00 96.44 115 VAL A CA 1
ATOM 931 C C . VAL A 1 115 ? 21.137 2.547 -20.153 1.00 96.44 115 VAL A C 1
ATOM 933 O O . VAL A 1 115 ? 22.217 2.157 -20.591 1.00 96.44 115 VAL A O 1
ATOM 936 N N . GLU A 1 116 ? 20.879 3.846 -19.986 1.00 96.12 116 GLU A N 1
ATOM 937 C CA . GLU A 1 116 ? 21.845 4.884 -20.359 1.00 96.12 116 GLU A CA 1
ATOM 938 C C . GLU A 1 116 ? 23.129 4.825 -19.524 1.00 96.12 116 GLU A C 1
ATOM 940 O O . GLU A 1 116 ? 24.226 5.076 -20.026 1.00 96.12 116 GLU A O 1
ATOM 945 N N . SER A 1 117 ? 23.021 4.482 -18.238 1.00 94.69 117 SER A N 1
ATOM 946 C CA . SER A 1 117 ? 24.190 4.285 -17.381 1.00 94.69 117 SER A CA 1
ATOM 947 C C . SER A 1 117 ? 25.026 3.083 -17.807 1.00 94.69 117 SER A C 1
ATOM 949 O O . SER A 1 117 ? 26.239 3.123 -17.624 1.00 94.69 117 SER A O 1
ATOM 951 N N . ILE A 1 118 ? 24.416 2.020 -18.329 1.00 94.06 118 ILE A N 1
ATOM 952 C CA . ILE A 1 118 ? 25.153 0.867 -18.856 1.00 94.06 118 ILE A CA 1
ATOM 953 C C . ILE A 1 118 ? 25.832 1.267 -20.166 1.00 94.06 118 ILE A C 1
ATOM 955 O O . ILE A 1 118 ? 27.039 1.089 -20.302 1.00 94.06 118 ILE A O 1
ATOM 959 N N . ALA A 1 119 ? 25.091 1.899 -21.080 1.00 93.25 119 ALA A N 1
ATOM 960 C CA . ALA A 1 119 ? 25.599 2.311 -22.386 1.00 93.25 119 ALA A CA 1
ATOM 961 C C . ALA A 1 119 ? 26.842 3.210 -22.286 1.00 93.25 119 ALA A C 1
ATOM 963 O O . ALA A 1 119 ? 27.825 2.983 -22.984 1.00 93.25 119 ALA A O 1
ATOM 964 N N . ARG A 1 120 ? 26.842 4.191 -21.372 1.00 92.88 120 ARG A N 1
ATOM 965 C CA . ARG A 1 120 ? 27.986 5.103 -21.176 1.00 92.88 120 ARG A CA 1
ATOM 966 C C . ARG A 1 120 ? 29.232 4.445 -20.586 1.00 92.88 120 ARG A C 1
ATOM 968 O O . ARG A 1 120 ? 30.313 5.006 -20.710 1.00 92.88 120 ARG A O 1
ATOM 975 N N . ASN A 1 121 ? 29.080 3.324 -19.888 1.00 92.06 121 ASN A N 1
ATOM 976 C CA . ASN A 1 121 ? 30.142 2.737 -19.071 1.00 92.06 121 ASN A CA 1
ATOM 977 C C . ASN A 1 121 ? 30.546 1.332 -19.533 1.00 92.06 121 ASN A C 1
ATOM 979 O O . ASN A 1 121 ? 31.334 0.686 -18.856 1.00 92.06 121 ASN A O 1
ATOM 983 N N . LEU A 1 122 ? 30.032 0.854 -20.670 1.00 84.44 122 LEU A N 1
ATOM 984 C CA . LEU A 1 122 ? 30.197 -0.529 -21.127 1.00 84.44 122 LEU A CA 1
ATOM 985 C C . LEU A 1 122 ? 31.667 -0.969 -21.249 1.00 84.44 122 LEU A C 1
ATOM 987 O O . LEU A 1 122 ? 31.985 -2.134 -21.045 1.00 84.44 122 LEU A O 1
ATOM 991 N N . GLN A 1 123 ? 32.556 -0.029 -21.575 1.00 85.56 123 GLN A N 1
ATOM 992 C CA . GLN A 1 123 ? 33.990 -0.269 -21.762 1.00 85.56 123 GLN A CA 1
ATOM 993 C C . GLN A 1 123 ? 34.826 -0.001 -20.502 1.00 85.56 123 GLN A C 1
ATOM 995 O O . GLN A 1 123 ? 36.040 -0.171 -20.546 1.00 85.56 123 GLN A O 1
ATOM 1000 N N . ASP A 1 124 ? 34.206 0.440 -19.404 1.00 89.31 124 ASP A N 1
ATOM 1001 C CA . ASP A 1 124 ? 34.881 0.830 -18.164 1.00 89.31 124 ASP A CA 1
ATOM 1002 C C . ASP A 1 124 ? 34.941 -0.360 -17.184 1.00 89.31 124 ASP A C 1
ATOM 1004 O O . ASP A 1 124 ? 33.918 -0.712 -16.580 1.00 89.31 124 ASP A O 1
ATOM 1008 N N . PRO A 1 125 ? 36.119 -0.990 -16.987 1.00 85.31 125 PRO A N 1
ATOM 1009 C CA . PRO A 1 125 ? 36.245 -2.165 -16.129 1.00 85.31 125 PRO A CA 1
ATOM 1010 C C . PRO A 1 125 ? 35.951 -1.861 -14.656 1.00 85.31 125 PRO A C 1
ATOM 1012 O O . PRO A 1 125 ? 35.495 -2.746 -13.933 1.00 85.31 125 PRO A O 1
ATOM 1015 N N . GLU A 1 126 ? 36.156 -0.619 -14.199 1.00 88.44 126 GLU A N 1
ATOM 1016 C CA . GLU A 1 126 ? 35.909 -0.234 -12.803 1.00 88.44 126 GLU A CA 1
ATOM 1017 C C . GLU A 1 126 ? 34.413 -0.218 -12.466 1.00 88.44 126 GLU A C 1
ATOM 1019 O O . GLU A 1 126 ? 34.020 -0.368 -11.307 1.00 88.44 126 GLU A O 1
ATOM 1024 N N . LYS A 1 127 ? 33.552 -0.094 -13.482 1.00 91.12 127 LYS A N 1
ATOM 1025 C CA . LYS A 1 127 ? 32.092 -0.059 -13.326 1.00 91.12 127 LYS A CA 1
ATOM 1026 C C . LYS A 1 127 ? 31.410 -1.395 -13.601 1.00 91.12 127 LYS A C 1
ATOM 1028 O O . LYS A 1 127 ? 30.179 -1.451 -13.559 1.00 91.12 127 LYS A O 1
ATOM 1033 N N . ALA A 1 128 ? 32.169 -2.471 -13.810 1.00 88.94 128 ALA A N 1
ATOM 1034 C CA . ALA A 1 128 ? 31.629 -3.799 -14.102 1.00 88.94 128 ALA A CA 1
ATOM 1035 C C . ALA A 1 128 ? 30.587 -4.267 -13.065 1.00 88.94 128 ALA A C 1
ATOM 1037 O O . ALA A 1 128 ? 29.526 -4.776 -13.432 1.00 88.94 128 ALA A O 1
ATOM 1038 N N . GLU A 1 129 ? 30.832 -4.029 -11.772 1.00 90.06 129 GLU A N 1
ATOM 1039 C CA . GLU A 1 129 ? 29.898 -4.418 -10.707 1.00 90.06 129 GLU A CA 1
ATOM 1040 C C . GLU A 1 129 ? 28.603 -3.585 -10.729 1.00 90.06 129 GLU A C 1
ATOM 1042 O O . GLU A 1 129 ? 27.507 -4.122 -10.572 1.00 90.06 129 GLU A O 1
ATOM 1047 N N . VAL A 1 130 ? 28.697 -2.282 -11.009 1.00 90.25 130 VAL A N 1
ATOM 1048 C CA . VAL A 1 130 ? 27.523 -1.401 -11.144 1.00 90.25 130 VAL A CA 1
ATOM 1049 C C . VAL A 1 130 ? 26.682 -1.800 -12.360 1.00 90.25 130 VAL A C 1
ATOM 1051 O O . VAL A 1 130 ? 25.454 -1.854 -12.281 1.00 90.25 130 VAL A O 1
ATOM 1054 N N . ILE A 1 131 ? 27.334 -2.129 -13.478 1.00 91.81 131 ILE A N 1
ATOM 1055 C CA . ILE A 1 131 ? 26.676 -2.618 -14.696 1.00 91.81 131 ILE A CA 1
ATOM 1056 C C . ILE A 1 131 ? 25.933 -3.919 -14.407 1.00 91.81 131 ILE A C 1
ATOM 1058 O O . ILE A 1 131 ? 24.757 -4.039 -14.743 1.00 91.81 131 ILE A O 1
ATOM 1062 N N . LYS A 1 132 ? 26.576 -4.866 -13.720 1.00 93.00 132 LYS A N 1
ATOM 1063 C CA . LYS A 1 132 ? 25.954 -6.130 -13.320 1.00 93.00 132 LYS A CA 1
ATOM 1064 C C . LYS A 1 132 ? 24.712 -5.914 -12.453 1.00 93.00 132 LYS A C 1
ATOM 1066 O O . LYS A 1 132 ? 23.692 -6.567 -12.676 1.00 93.00 132 LYS A O 1
ATOM 1071 N N . GLN A 1 133 ? 24.763 -4.982 -11.501 1.00 92.62 133 GLN A N 1
ATOM 1072 C CA . GLN A 1 133 ? 23.609 -4.632 -10.666 1.00 92.62 133 GLN A CA 1
ATOM 1073 C C . GLN A 1 133 ? 22.467 -4.020 -11.486 1.00 92.62 133 GLN A C 1
ATOM 1075 O O . GLN A 1 133 ? 21.313 -4.411 -11.314 1.00 92.62 133 GLN A O 1
ATOM 1080 N N . HIS A 1 134 ? 22.772 -3.103 -12.407 1.00 94.50 134 HIS A N 1
ATOM 1081 C CA . HIS A 1 134 ? 21.771 -2.507 -13.293 1.00 94.50 134 HIS A CA 1
ATOM 1082 C C . HIS A 1 134 ? 21.149 -3.527 -14.253 1.00 94.50 134 HIS A C 1
ATOM 1084 O O . HIS A 1 134 ? 19.935 -3.516 -14.434 1.00 94.50 134 HIS A O 1
ATOM 1090 N N . LEU A 1 135 ? 21.946 -4.431 -14.826 1.00 94.38 135 LEU A N 1
ATOM 1091 C CA . LEU A 1 135 ? 21.454 -5.509 -15.687 1.00 94.38 135 LEU A CA 1
ATOM 1092 C C . LEU A 1 135 ? 20.559 -6.482 -14.920 1.00 94.38 135 LEU A C 1
ATOM 1094 O O . LEU A 1 135 ? 19.512 -6.874 -15.425 1.00 94.38 135 LEU A O 1
ATOM 1098 N N . THR A 1 136 ? 20.929 -6.816 -13.681 1.00 94.75 136 THR A N 1
ATOM 1099 C CA . THR A 1 136 ? 20.104 -7.675 -12.820 1.00 94.75 136 THR A CA 1
ATOM 1100 C C . THR A 1 136 ? 18.754 -7.019 -12.535 1.00 94.75 136 THR A C 1
ATOM 1102 O O . THR A 1 136 ? 17.726 -7.651 -12.746 1.00 94.75 136 THR A O 1
ATOM 1105 N N . LEU A 1 137 ? 18.749 -5.735 -12.152 1.00 95.06 137 LEU A N 1
ATOM 1106 C CA . LEU A 1 137 ? 17.517 -4.967 -11.943 1.00 95.06 137 LEU A CA 1
ATOM 1107 C C . LEU A 1 137 ? 16.645 -4.924 -13.206 1.00 95.06 137 LEU A C 1
ATOM 1109 O O . LEU A 1 137 ? 15.451 -5.186 -13.128 1.00 95.06 137 LEU A O 1
ATOM 1113 N N . LEU A 1 138 ? 17.232 -4.610 -14.368 1.00 95.69 138 LEU A N 1
ATOM 1114 C CA . LEU A 1 138 ? 16.503 -4.559 -15.639 1.00 95.69 138 LEU A CA 1
ATOM 1115 C C . LEU A 1 138 ? 15.868 -5.908 -15.970 1.00 95.69 138 LEU A C 1
ATOM 1117 O O . LEU A 1 138 ? 14.700 -5.962 -16.337 1.00 95.69 138 LEU A O 1
ATOM 1121 N N . ARG A 1 139 ? 16.624 -6.996 -15.823 1.00 95.00 139 ARG A N 1
ATOM 1122 C CA . ARG A 1 139 ? 16.138 -8.344 -16.107 1.00 95.00 139 ARG A CA 1
ATOM 1123 C C . ARG A 1 139 ? 15.003 -8.750 -15.169 1.00 95.00 139 ARG A C 1
ATOM 1125 O O . ARG A 1 139 ? 14.019 -9.314 -15.637 1.00 95.00 139 ARG A O 1
ATOM 1132 N N . ASP A 1 140 ? 15.128 -8.470 -13.876 1.00 94.00 140 ASP A N 1
ATOM 1133 C CA . ASP A 1 140 ? 14.120 -8.856 -12.889 1.00 94.00 140 ASP A CA 1
ATOM 1134 C C . ASP A 1 140 ? 12.822 -8.041 -13.096 1.00 94.00 140 ASP A C 1
ATOM 1136 O O . ASP A 1 140 ? 11.745 -8.620 -13.238 1.00 94.00 140 ASP A O 1
ATOM 1140 N N . GLU A 1 141 ? 12.923 -6.716 -13.256 1.00 95.00 141 GLU A N 1
ATOM 1141 C CA . GLU A 1 141 ? 11.769 -5.829 -13.483 1.00 95.00 141 GLU A CA 1
ATOM 1142 C C . GLU A 1 141 ? 11.067 -6.074 -14.827 1.00 95.00 141 GLU A C 1
ATOM 1144 O O . GLU A 1 141 ? 9.838 -6.147 -14.885 1.00 95.00 141 GLU A O 1
ATOM 1149 N N . ILE A 1 142 ? 11.822 -6.222 -15.923 1.00 94.88 142 ILE A N 1
ATOM 1150 C CA . ILE A 1 142 ? 11.239 -6.518 -17.241 1.00 94.88 142 ILE A CA 1
ATOM 1151 C C . ILE A 1 142 ? 10.630 -7.922 -17.237 1.00 94.88 142 ILE A C 1
ATOM 1153 O O . ILE A 1 142 ? 9.549 -8.122 -17.787 1.00 94.88 142 ILE A O 1
ATOM 1157 N N . GLY A 1 143 ? 11.281 -8.889 -16.585 1.00 93.38 143 GLY A N 1
ATOM 1158 C CA . GLY A 1 143 ? 10.761 -10.245 -16.449 1.00 93.38 143 GLY A CA 1
ATOM 1159 C C . GLY A 1 143 ? 9.423 -10.295 -15.711 1.00 93.38 143 GLY A C 1
ATOM 1160 O O . GLY A 1 143 ? 8.533 -11.048 -16.110 1.00 93.38 143 GLY A O 1
ATOM 1161 N N . ASP A 1 144 ? 9.250 -9.488 -14.664 1.00 90.88 144 ASP A N 1
ATOM 1162 C CA . ASP A 1 144 ? 7.981 -9.392 -13.941 1.00 90.88 144 ASP A CA 1
ATOM 1163 C C . ASP A 1 144 ? 6.908 -8.628 -14.727 1.00 90.88 144 ASP A C 1
ATOM 1165 O O . ASP A 1 144 ? 5.743 -9.036 -14.722 1.00 90.88 144 ASP A O 1
ATOM 1169 N N . GLU A 1 145 ? 7.274 -7.584 -15.474 1.00 91.88 145 GLU A N 1
ATOM 1170 C CA . GLU A 1 145 ? 6.339 -6.902 -16.376 1.00 91.88 145 GLU A CA 1
ATOM 1171 C C . GLU A 1 145 ? 5.833 -7.850 -17.476 1.00 91.88 145 GLU A C 1
ATOM 1173 O O . GLU A 1 145 ? 4.630 -7.912 -17.700 1.00 91.88 145 GLU A O 1
ATOM 1178 N N . LEU A 1 146 ? 6.692 -8.673 -18.089 1.00 91.00 146 LEU A N 1
ATOM 1179 C CA . LEU A 1 146 ? 6.290 -9.621 -19.141 1.00 91.00 146 LEU A CA 1
ATOM 1180 C C . LEU A 1 146 ? 5.302 -10.696 -18.656 1.00 91.00 146 LEU A C 1
ATOM 1182 O O . LEU A 1 146 ? 4.427 -11.124 -19.415 1.00 91.00 146 LEU A O 1
ATOM 1186 N N . LYS A 1 147 ? 5.403 -11.122 -17.388 1.00 88.06 147 LYS A N 1
ATOM 1187 C CA . LYS A 1 147 ? 4.430 -12.046 -16.770 1.00 88.06 147 LYS A CA 1
ATOM 1188 C C . LYS A 1 147 ? 3.054 -11.400 -16.613 1.00 88.06 147 LYS A C 1
ATOM 1190 O O . LYS A 1 147 ? 2.043 -12.087 -16.723 1.00 88.06 147 LYS A O 1
ATOM 1195 N N . ASN A 1 148 ? 3.027 -10.099 -16.327 1.00 82.69 148 ASN A N 1
ATOM 1196 C CA . ASN A 1 148 ? 1.805 -9.345 -16.056 1.00 82.69 148 ASN A CA 1
ATOM 1197 C C . ASN A 1 148 ? 1.205 -8.705 -17.321 1.00 82.69 148 ASN A C 1
ATOM 1199 O O . ASN A 1 148 ? 0.005 -8.435 -17.364 1.00 82.69 148 ASN A O 1
ATOM 1203 N N . ASN A 1 149 ? 2.020 -8.472 -18.350 1.00 81.88 149 ASN A N 1
ATOM 1204 C CA . ASN A 1 149 ? 1.668 -7.745 -19.560 1.00 81.88 149 ASN A CA 1
ATOM 1205 C C . ASN A 1 149 ? 2.280 -8.408 -20.803 1.00 81.88 149 ASN A C 1
ATOM 1207 O O . ASN A 1 149 ? 3.313 -7.997 -21.321 1.00 81.88 149 ASN A O 1
ATOM 1211 N N . SER A 1 150 ? 1.596 -9.424 -21.326 1.00 77.94 150 SER A N 1
ATOM 1212 C CA . SER A 1 150 ? 2.041 -10.151 -22.524 1.00 77.94 150 SER A CA 1
ATOM 1213 C C . SER A 1 150 ? 1.727 -9.433 -23.848 1.00 77.94 150 SER A C 1
ATOM 1215 O O . SER A 1 150 ? 1.946 -10.003 -24.912 1.00 77.94 150 SER A O 1
ATOM 1217 N N . LEU A 1 151 ? 1.175 -8.211 -23.811 1.00 84.50 151 LEU A N 1
ATOM 1218 C CA . LEU A 1 151 ? 0.793 -7.462 -25.018 1.00 84.50 151 LEU A CA 1
ATOM 1219 C C . LEU A 1 151 ? 1.987 -6.802 -25.714 1.00 84.50 151 LEU A C 1
ATOM 1221 O O . LEU A 1 151 ? 1.911 -6.518 -26.908 1.00 84.50 151 LEU A O 1
ATOM 1225 N N . ILE A 1 152 ? 3.056 -6.526 -24.969 1.00 88.06 152 ILE A N 1
ATOM 1226 C CA . ILE A 1 152 ? 4.276 -5.898 -25.476 1.00 88.06 152 ILE A CA 1
ATOM 1227 C C . ILE A 1 152 ? 5.406 -6.902 -25.226 1.00 88.06 152 ILE A C 1
ATOM 1229 O O . ILE A 1 152 ? 5.863 -7.019 -24.090 1.00 88.06 152 ILE A O 1
ATOM 1233 N N . PRO A 1 153 ? 5.802 -7.695 -26.236 1.00 89.56 153 PRO A N 1
ATOM 1234 C CA . PRO A 1 153 ? 6.839 -8.702 -26.067 1.00 89.56 153 PRO A CA 1
ATOM 1235 C C . PRO A 1 153 ? 8.228 -8.063 -25.961 1.00 89.56 153 PRO A C 1
ATOM 1237 O O . PRO A 1 153 ? 8.475 -6.971 -26.475 1.00 89.56 153 PRO A O 1
ATOM 1240 N N . PHE A 1 154 ? 9.148 -8.780 -25.320 1.00 92.81 154 PHE A N 1
ATOM 1241 C CA . PHE A 1 154 ? 10.567 -8.444 -25.295 1.00 92.81 154 PHE A CA 1
ATOM 1242 C C . PHE A 1 154 ? 11.403 -9.718 -25.376 1.00 92.81 154 PHE A C 1
ATOM 1244 O O . PHE A 1 154 ? 11.462 -10.499 -24.425 1.00 92.81 154 PHE A O 1
ATOM 1251 N N . ASP A 1 155 ? 12.062 -9.913 -26.515 1.00 90.69 155 ASP A N 1
ATOM 1252 C CA . ASP A 1 155 ? 12.735 -11.177 -26.833 1.00 90.69 155 ASP A CA 1
ATOM 1253 C C . ASP A 1 155 ? 14.139 -11.285 -26.208 1.00 90.69 155 ASP A C 1
ATOM 1255 O O . ASP A 1 155 ? 14.645 -12.382 -25.982 1.00 90.69 155 ASP A O 1
ATOM 1259 N N . HIS A 1 156 ? 14.750 -10.153 -25.847 1.00 92.06 156 HIS A N 1
ATOM 1260 C CA . HIS A 1 156 ? 16.138 -10.076 -25.373 1.00 92.06 156 HIS A CA 1
ATOM 1261 C C . HIS A 1 156 ? 16.298 -10.158 -23.848 1.00 92.06 156 HIS A C 1
ATOM 1263 O O . HIS A 1 156 ? 17.336 -9.782 -23.304 1.00 92.06 156 HIS A O 1
ATOM 1269 N N . LEU A 1 157 ? 15.295 -10.664 -23.119 1.00 91.50 157 LEU A N 1
ATOM 1270 C CA . LEU A 1 157 ? 15.350 -10.759 -21.653 1.00 91.50 157 LEU A CA 1
ATOM 1271 C C . LEU A 1 157 ? 16.547 -11.588 -21.162 1.00 91.50 157 LEU A C 1
ATOM 1273 O O . LEU A 1 157 ? 17.212 -11.218 -20.194 1.00 91.50 157 LEU A O 1
ATOM 1277 N N . ALA A 1 158 ? 16.827 -12.706 -21.835 1.00 91.50 158 ALA A N 1
ATOM 1278 C CA . ALA A 1 158 ? 17.935 -13.596 -21.493 1.00 91.50 158 ALA A CA 1
ATOM 1279 C C . ALA A 1 158 ? 19.315 -13.005 -21.834 1.00 91.50 158 ALA A C 1
ATOM 1281 O O . ALA A 1 158 ? 20.325 -13.502 -21.336 1.00 91.50 158 ALA A O 1
ATOM 1282 N N . ASP A 1 159 ? 19.353 -11.952 -22.653 1.00 92.12 159 ASP A N 1
ATOM 1283 C CA . ASP A 1 159 ? 20.581 -11.314 -23.129 1.00 92.12 159 ASP A CA 1
ATOM 1284 C C . ASP A 1 159 ? 20.990 -10.106 -22.269 1.00 92.12 159 ASP A C 1
ATOM 1286 O O . ASP A 1 159 ? 22.074 -9.552 -22.443 1.00 92.12 159 ASP A O 1
ATOM 1290 N N . LEU A 1 160 ? 20.166 -9.728 -21.282 1.00 91.56 160 LEU A N 1
ATOM 1291 C CA . LEU A 1 160 ? 20.488 -8.731 -20.256 1.00 91.56 160 LEU A CA 1
ATOM 1292 C C . LEU A 1 160 ? 21.468 -9.294 -19.210 1.00 91.56 160 LEU A C 1
ATOM 1294 O O . LEU A 1 160 ? 21.188 -9.324 -18.009 1.00 91.56 160 LEU A O 1
ATOM 1298 N N . THR A 1 161 ? 22.632 -9.758 -19.665 1.00 91.94 161 THR A N 1
ATOM 1299 C CA . THR A 1 161 ? 23.736 -10.229 -18.817 1.00 91.94 161 THR A CA 1
ATOM 1300 C C . THR A 1 161 ? 25.055 -9.578 -19.231 1.00 91.94 161 THR A C 1
ATOM 1302 O O . THR A 1 161 ? 25.203 -9.195 -20.394 1.00 91.94 161 THR A O 1
ATOM 1305 N N . PRO A 1 162 ? 26.031 -9.437 -18.312 1.00 88.50 162 PRO A N 1
ATOM 1306 C CA . PRO A 1 162 ? 27.318 -8.815 -18.630 1.00 88.50 162 PRO A CA 1
ATOM 1307 C C . PRO A 1 162 ? 28.044 -9.455 -19.822 1.00 88.50 162 PRO A C 1
ATOM 1309 O O . PRO A 1 162 ? 28.795 -8.779 -20.511 1.00 88.50 162 PRO A O 1
ATOM 1312 N N . GLU A 1 163 ? 27.815 -10.745 -20.073 1.00 88.88 163 GLU A N 1
ATOM 1313 C CA . GLU A 1 163 ? 28.485 -11.519 -21.120 1.00 88.88 163 GLU A CA 1
ATOM 1314 C C . GLU A 1 163 ? 27.850 -11.351 -22.506 1.00 88.88 163 GLU A C 1
ATOM 1316 O O . GLU A 1 163 ? 28.512 -11.600 -23.511 1.00 88.88 163 GLU A O 1
ATOM 1321 N N . ARG A 1 164 ? 26.564 -10.989 -22.567 1.00 90.62 164 ARG A N 1
ATOM 1322 C CA . ARG A 1 164 ? 25.784 -10.939 -23.816 1.00 90.62 164 ARG A CA 1
ATOM 1323 C C . ARG A 1 164 ? 25.356 -9.538 -24.212 1.00 90.62 164 ARG A C 1
ATOM 1325 O O . ARG A 1 164 ? 24.949 -9.344 -25.352 1.00 90.62 164 ARG A O 1
ATOM 1332 N N . ILE A 1 165 ? 25.442 -8.581 -23.293 1.00 91.56 165 ILE A N 1
ATOM 1333 C CA . ILE A 1 165 ? 24.982 -7.219 -23.526 1.00 91.56 165 ILE A CA 1
ATOM 1334 C C . ILE A 1 165 ? 25.734 -6.565 -24.698 1.00 91.56 165 ILE A C 1
ATOM 1336 O O . ILE A 1 165 ? 26.960 -6.617 -24.790 1.00 91.56 165 ILE A O 1
ATOM 1340 N N . SER A 1 166 ? 24.985 -5.922 -25.590 1.00 92.31 166 SER A N 1
ATOM 1341 C CA . SER A 1 166 ? 25.497 -5.192 -26.752 1.00 92.31 166 SER A CA 1
ATOM 1342 C C . SER A 1 166 ? 24.743 -3.875 -26.933 1.00 92.31 166 SER A C 1
ATOM 1344 O O . SER A 1 166 ? 23.688 -3.660 -26.330 1.00 92.31 166 SER A O 1
ATOM 1346 N N . GLU A 1 167 ? 25.264 -2.983 -27.776 1.00 91.69 167 GLU A N 1
ATOM 1347 C CA . GLU A 1 167 ? 24.582 -1.726 -28.103 1.00 91.69 167 GLU A CA 1
ATOM 1348 C C . GLU A 1 167 ? 23.202 -1.966 -28.744 1.00 91.69 167 GLU A C 1
ATOM 1350 O O . GLU A 1 167 ? 22.236 -1.287 -28.394 1.00 91.69 167 GLU A O 1
ATOM 1355 N N . ASP A 1 168 ? 23.073 -2.998 -29.583 1.00 93.50 168 ASP A N 1
ATOM 1356 C CA . ASP A 1 168 ? 21.803 -3.393 -30.203 1.00 93.50 168 ASP A CA 1
ATOM 1357 C C . ASP A 1 168 ? 20.773 -3.879 -29.171 1.00 93.50 168 ASP A C 1
ATOM 1359 O O . ASP A 1 168 ? 19.594 -3.518 -29.245 1.00 93.50 168 ASP A O 1
ATOM 1363 N N . ILE A 1 169 ? 21.207 -4.642 -28.161 1.00 94.19 169 ILE A N 1
ATOM 1364 C CA . ILE A 1 169 ? 20.334 -5.087 -27.062 1.00 94.19 169 ILE A CA 1
ATOM 1365 C C . ILE A 1 169 ? 19.907 -3.893 -26.208 1.00 94.19 169 ILE A C 1
ATOM 1367 O O . ILE A 1 169 ? 18.737 -3.787 -25.833 1.00 94.19 169 ILE A O 1
ATOM 1371 N N . LEU A 1 170 ? 20.817 -2.956 -25.924 1.00 94.69 170 LEU A N 1
ATOM 1372 C CA . LEU A 1 170 ? 20.486 -1.732 -25.191 1.00 94.69 170 LEU A CA 1
ATOM 1373 C C . LEU A 1 170 ? 19.471 -0.883 -25.968 1.00 94.69 170 LEU A C 1
ATOM 1375 O O . LEU A 1 170 ? 18.495 -0.421 -25.380 1.00 94.69 170 LEU A O 1
ATOM 1379 N N . ASN A 1 171 ? 19.635 -0.736 -27.284 1.00 95.62 171 ASN A N 1
ATOM 1380 C CA . ASN A 1 171 ? 18.674 -0.045 -28.148 1.00 95.62 171 ASN A CA 1
ATOM 1381 C C . ASN A 1 171 ? 17.311 -0.746 -28.179 1.00 95.62 171 ASN A C 1
ATOM 1383 O O . ASN A 1 171 ? 16.279 -0.093 -28.032 1.00 95.62 171 ASN A O 1
ATOM 1387 N N . SER A 1 172 ? 17.297 -2.074 -28.272 1.00 95.56 172 SER A N 1
ATOM 1388 C CA . SER A 1 172 ? 16.064 -2.867 -28.195 1.00 95.56 172 SER A CA 1
ATOM 1389 C C . SER A 1 172 ? 15.367 -2.698 -26.841 1.00 95.56 172 SER A C 1
ATOM 1391 O O . SER A 1 172 ? 14.152 -2.517 -26.781 1.00 95.56 172 SER A O 1
ATOM 1393 N N . THR A 1 173 ? 16.138 -2.655 -25.751 1.00 96.19 173 THR A N 1
ATOM 1394 C CA . THR A 1 173 ? 15.629 -2.408 -24.392 1.00 96.19 173 THR A CA 1
ATOM 1395 C C . THR A 1 173 ? 15.042 -1.000 -24.263 1.00 96.19 173 THR A C 1
ATOM 1397 O O . THR A 1 173 ? 13.961 -0.838 -23.699 1.00 96.19 173 THR A O 1
ATOM 1400 N N . ARG A 1 174 ? 15.699 0.030 -24.822 1.00 97.25 174 ARG A N 1
ATOM 1401 C CA . ARG A 1 174 ? 15.161 1.406 -24.869 1.00 97.25 174 ARG A CA 1
ATOM 1402 C C . ARG A 1 174 ? 13.825 1.459 -25.594 1.00 97.25 174 ARG A C 1
ATOM 1404 O O . ARG A 1 174 ? 12.894 2.087 -25.096 1.00 97.25 174 ARG A O 1
ATOM 1411 N N . ASN A 1 175 ? 13.736 0.819 -26.759 1.00 96.62 175 ASN A N 1
ATOM 1412 C CA . ASN A 1 175 ? 12.517 0.799 -27.563 1.00 96.62 175 ASN A CA 1
ATOM 1413 C C . ASN A 1 175 ? 11.373 0.130 -26.798 1.00 96.62 175 ASN A C 1
ATOM 1415 O O . ASN A 1 175 ? 10.327 0.749 -26.632 1.00 96.62 175 ASN A O 1
ATOM 1419 N N . TYR A 1 176 ? 11.620 -1.045 -26.212 1.00 96.38 176 TYR A N 1
ATOM 1420 C CA . TYR A 1 176 ? 10.650 -1.729 -25.357 1.00 96.38 176 TYR A CA 1
ATOM 1421 C C . TYR A 1 176 ? 10.153 -0.843 -24.203 1.00 96.38 176 TYR A C 1
ATOM 1423 O O . TYR A 1 176 ? 8.949 -0.676 -24.006 1.00 96.38 176 TYR A O 1
ATOM 1431 N N . LEU A 1 177 ? 11.067 -0.214 -23.457 1.00 96.81 177 LEU A N 1
ATOM 1432 C CA . LEU A 1 177 ? 10.702 0.684 -22.359 1.00 96.81 177 LEU A CA 1
ATOM 1433 C C . LEU A 1 177 ? 9.878 1.885 -22.861 1.00 96.81 177 LEU A C 1
ATOM 1435 O O . LEU A 1 177 ? 8.883 2.263 -22.239 1.00 96.81 177 LEU A O 1
ATOM 1439 N N . ASN A 1 178 ? 10.231 2.463 -24.010 1.00 96.75 178 ASN A N 1
ATOM 1440 C CA . ASN A 1 178 ? 9.458 3.543 -24.625 1.00 96.75 178 ASN A CA 1
ATOM 1441 C C . ASN A 1 178 ? 8.058 3.096 -25.072 1.00 96.75 178 ASN A C 1
ATOM 1443 O O . ASN A 1 178 ? 7.104 3.862 -24.901 1.00 96.75 178 ASN A O 1
ATOM 1447 N N . ASP A 1 179 ? 7.904 1.869 -25.566 1.00 95.56 179 ASP A N 1
ATOM 1448 C CA . ASP A 1 179 ? 6.606 1.292 -25.924 1.00 95.56 179 ASP A CA 1
ATOM 1449 C C . ASP A 1 179 ? 5.723 1.094 -24.687 1.00 95.56 179 ASP A C 1
ATOM 1451 O O . ASP A 1 179 ? 4.561 1.519 -24.674 1.00 95.56 179 ASP A O 1
ATOM 1455 N N . ILE A 1 180 ? 6.290 0.557 -23.599 1.00 95.56 180 ILE A N 1
ATOM 1456 C CA . ILE A 1 180 ? 5.617 0.435 -22.297 1.00 95.56 180 ILE A CA 1
ATOM 1457 C C . ILE A 1 180 ? 5.173 1.810 -21.791 1.00 95.56 180 ILE A C 1
ATOM 1459 O O . ILE A 1 180 ? 4.030 1.988 -21.351 1.00 95.56 180 ILE A O 1
ATOM 1463 N N . ARG A 1 181 ? 6.038 2.823 -21.890 1.00 96.38 181 ARG A N 1
ATOM 1464 C CA . ARG A 1 181 ? 5.684 4.199 -21.531 1.00 96.38 181 ARG A CA 1
ATOM 1465 C C . ARG A 1 181 ? 4.548 4.733 -22.395 1.00 96.38 181 ARG A C 1
ATOM 1467 O O . ARG A 1 181 ? 3.603 5.310 -21.857 1.00 96.38 181 ARG A O 1
ATOM 1474 N N . GLY A 1 182 ? 4.612 4.542 -23.710 1.00 96.56 182 GLY A N 1
ATOM 1475 C CA . GLY A 1 182 ? 3.578 4.971 -24.650 1.00 96.56 182 GLY A CA 1
ATOM 1476 C C . GLY A 1 182 ? 2.220 4.329 -24.359 1.00 96.56 182 GLY A C 1
ATOM 1477 O O . GLY A 1 182 ? 1.194 5.016 -24.348 1.00 96.56 182 GLY A O 1
ATOM 1478 N N . TYR A 1 183 ? 2.209 3.032 -24.053 1.00 95.38 183 TYR A N 1
ATOM 1479 C CA . TYR A 1 183 ? 1.019 2.307 -23.614 1.00 95.38 183 TYR A CA 1
ATOM 1480 C C . TYR A 1 183 ? 0.425 2.903 -22.330 1.00 95.38 183 TYR A C 1
ATOM 1482 O O . TYR A 1 183 ? -0.762 3.241 -22.294 1.00 95.38 183 TYR A O 1
ATOM 1490 N N . ASN A 1 184 ? 1.252 3.128 -21.307 1.00 95.56 184 ASN A N 1
ATOM 1491 C CA . ASN A 1 184 ? 0.798 3.686 -20.034 1.00 95.56 184 ASN A CA 1
ATOM 1492 C C . ASN A 1 184 ? 0.329 5.148 -20.153 1.00 95.56 184 ASN A C 1
ATOM 1494 O O . ASN A 1 184 ? -0.631 5.537 -19.491 1.00 95.56 184 ASN A O 1
ATOM 1498 N N . ILE A 1 185 ? 0.913 5.954 -21.049 1.00 97.62 185 ILE A N 1
ATOM 1499 C CA . ILE A 1 185 ? 0.400 7.299 -21.373 1.00 97.62 185 ILE A CA 1
ATOM 1500 C C . ILE A 1 185 ? -1.023 7.211 -21.941 1.00 97.62 185 ILE A C 1
ATOM 1502 O O . ILE A 1 185 ? -1.912 7.943 -21.501 1.00 97.62 185 ILE A O 1
ATOM 1506 N N . LYS A 1 186 ? -1.269 6.303 -22.894 1.00 97.00 186 LYS A N 1
ATOM 1507 C CA . LYS A 1 186 ? -2.609 6.105 -23.473 1.00 97.00 186 LYS A CA 1
ATOM 1508 C C . LYS A 1 186 ? -3.609 5.634 -22.417 1.00 97.00 186 LYS A C 1
ATOM 1510 O O . LYS A 1 186 ? -4.730 6.145 -22.377 1.00 97.00 186 LYS A O 1
ATOM 1515 N N . LEU A 1 187 ? -3.207 4.699 -21.555 1.00 95.88 187 LEU A N 1
ATOM 1516 C CA . LEU A 1 187 ? -4.038 4.193 -20.462 1.00 95.88 187 LEU A CA 1
ATOM 1517 C C . LEU A 1 187 ? -4.416 5.310 -19.479 1.00 95.88 187 LEU A C 1
ATOM 1519 O O . LEU A 1 187 ? -5.600 5.487 -19.183 1.00 95.88 187 LEU A O 1
ATOM 1523 N N . TYR A 1 188 ? -3.434 6.112 -19.057 1.00 97.88 188 TYR A N 1
ATOM 1524 C CA . TYR A 1 188 ? -3.638 7.276 -18.197 1.00 97.88 188 TYR A CA 1
ATOM 1525 C C . TYR A 1 188 ? -4.627 8.268 -18.820 1.00 97.88 188 TYR A C 1
ATOM 1527 O O . TYR A 1 188 ? -5.625 8.627 -18.198 1.00 97.88 188 TYR A O 1
ATOM 1535 N N . ASN A 1 189 ? -4.396 8.668 -20.074 1.00 98.12 189 ASN A N 1
ATOM 1536 C CA . ASN A 1 189 ? -5.237 9.648 -20.765 1.00 98.12 189 ASN A CA 1
ATOM 1537 C C . ASN A 1 189 ? -6.674 9.146 -20.947 1.00 98.12 189 ASN A C 1
ATOM 1539 O O . ASN A 1 189 ? -7.624 9.914 -20.801 1.00 98.12 189 ASN A O 1
ATOM 1543 N N . LYS A 1 190 ? -6.852 7.848 -21.220 1.00 97.94 190 LYS A N 1
ATOM 1544 C CA . LYS A 1 190 ? -8.175 7.224 -21.322 1.00 97.94 190 LYS A CA 1
ATOM 1545 C C . LYS A 1 190 ? -8.914 7.252 -19.984 1.00 97.94 190 LYS A C 1
ATOM 1547 O O . LYS A 1 190 ? -10.101 7.571 -19.963 1.00 97.94 190 LYS A O 1
ATOM 1552 N N . ALA A 1 191 ? -8.239 6.920 -18.884 1.00 97.56 191 ALA A N 1
ATOM 1553 C CA . ALA A 1 191 ? -8.827 6.978 -17.548 1.00 97.56 191 ALA A CA 1
ATOM 1554 C C . ALA A 1 191 ? -9.167 8.422 -17.144 1.00 97.56 191 ALA A C 1
ATOM 1556 O O . ALA A 1 191 ? -10.288 8.676 -16.706 1.00 97.56 191 ALA A O 1
ATOM 1557 N N . ASN A 1 192 ? -8.261 9.369 -17.402 1.00 98.00 192 ASN A N 1
ATOM 1558 C CA . ASN A 1 192 ? -8.483 10.790 -17.146 1.00 98.00 192 ASN A CA 1
ATOM 1559 C C . ASN A 1 192 ? -9.677 11.332 -17.942 1.00 98.00 192 ASN A C 1
ATOM 1561 O O . ASN A 1 192 ? -10.564 11.953 -17.377 1.00 98.00 192 ASN A O 1
ATOM 1565 N N . SER A 1 193 ? -9.772 11.014 -19.236 1.00 98.12 193 SER A N 1
ATOM 1566 C CA . SER A 1 193 ? -10.904 11.434 -20.071 1.00 98.12 193 SER A CA 1
ATOM 1567 C C . SER A 1 193 ? -12.246 10.891 -19.565 1.00 98.12 193 SER A C 1
ATOM 1569 O O . SER A 1 193 ? -13.242 11.614 -19.573 1.00 98.12 193 SER A O 1
ATOM 1571 N N . LYS A 1 194 ? -12.287 9.641 -19.083 1.00 97.88 194 LYS A N 1
ATOM 1572 C CA . LYS A 1 194 ? -13.496 9.077 -18.462 1.00 97.88 194 LYS A CA 1
ATOM 1573 C C . LYS A 1 194 ? -13.847 9.776 -17.148 1.00 97.88 194 LYS A C 1
ATOM 1575 O O . LYS A 1 194 ? -15.020 10.060 -16.920 1.00 97.88 194 LYS A O 1
ATOM 1580 N N . LYS A 1 195 ? -12.847 10.083 -16.318 1.00 97.31 195 LYS A N 1
ATOM 1581 C CA . LYS A 1 195 ? -13.023 10.848 -15.079 1.00 97.31 195 LYS A CA 1
ATOM 1582 C C . LYS A 1 195 ? -13.558 12.256 -15.353 1.00 97.31 195 LYS A C 1
ATOM 1584 O O . LYS A 1 195 ? -14.511 12.686 -14.706 1.00 97.31 195 LYS A O 1
ATOM 1589 N N . ASP A 1 196 ? -12.992 12.948 -16.336 1.00 97.06 196 ASP A N 1
ATOM 1590 C CA . ASP A 1 196 ? -13.427 14.283 -16.750 1.00 97.06 196 ASP A CA 1
ATOM 1591 C C . ASP A 1 196 ? -14.856 14.253 -17.298 1.00 97.06 196 ASP A C 1
ATOM 1593 O O . ASP A 1 196 ? -15.656 15.134 -16.992 1.00 97.06 196 ASP A O 1
ATOM 1597 N N . LYS A 1 197 ? -15.202 13.221 -18.081 1.00 97.25 197 LYS A N 1
ATOM 1598 C CA . LYS A 1 197 ? -16.565 13.014 -18.580 1.00 97.25 197 LYS A CA 1
ATOM 1599 C C . LYS A 1 197 ? -17.559 12.856 -17.427 1.00 97.25 197 LYS A C 1
ATOM 1601 O O . LYS A 1 197 ? -18.540 13.587 -17.402 1.00 97.25 197 LYS A O 1
ATOM 1606 N N . LEU A 1 198 ? -17.268 11.982 -16.461 1.00 96.12 198 LEU A N 1
ATOM 1607 C CA . LEU A 1 198 ? -18.109 11.804 -15.274 1.00 96.12 198 LEU A CA 1
ATOM 1608 C C . LEU A 1 198 ? -18.242 13.110 -14.476 1.00 96.12 198 LEU A C 1
ATOM 1610 O O . LEU A 1 198 ? -19.329 13.478 -14.053 1.00 96.12 198 LEU A O 1
ATOM 1614 N N . THR A 1 199 ? -17.145 13.852 -14.317 1.00 94.75 199 THR A N 1
ATOM 1615 C CA . THR A 1 199 ? -17.157 15.143 -13.611 1.00 94.75 199 THR A CA 1
ATOM 1616 C C . THR A 1 199 ? -18.075 16.153 -14.304 1.00 94.75 199 THR A C 1
ATOM 1618 O O . THR A 1 199 ? -18.826 16.849 -13.632 1.00 94.75 199 THR A O 1
ATOM 1621 N N . LYS A 1 200 ? -18.055 16.214 -15.643 1.00 95.25 200 LYS A N 1
ATOM 1622 C CA . LYS A 1 200 ? -18.955 17.073 -16.430 1.00 95.25 200 LYS A CA 1
ATOM 1623 C C . LYS A 1 200 ? -20.412 16.624 -16.346 1.00 95.25 200 LYS A C 1
ATOM 1625 O O . LYS A 1 200 ? -21.298 17.467 -16.296 1.00 95.25 200 LYS A O 1
ATOM 1630 N N . GLU A 1 201 ? -20.662 15.317 -16.331 1.00 95.25 201 GLU A N 1
ATOM 1631 C CA . GLU A 1 201 ? -22.008 14.754 -16.163 1.00 95.25 201 GLU A CA 1
ATOM 1632 C C . GLU A 1 201 ? -22.617 15.103 -14.800 1.00 95.25 201 GLU A C 1
ATOM 1634 O O . GLU A 1 201 ? -23.817 15.320 -14.720 1.00 95.25 201 GLU A O 1
ATOM 1639 N N . LEU A 1 202 ? -21.799 15.235 -13.754 1.00 93.00 202 LEU A N 1
ATOM 1640 C CA . LEU A 1 202 ? -22.233 15.632 -12.410 1.00 93.00 202 LEU A CA 1
ATOM 1641 C C . LEU A 1 202 ? -22.369 17.157 -12.221 1.00 93.00 202 LEU A C 1
ATOM 1643 O O . LEU A 1 202 ? -22.625 17.608 -11.109 1.00 93.00 202 LEU A O 1
ATOM 1647 N N . GLN A 1 203 ? -22.134 17.958 -13.264 1.00 94.69 203 GLN A N 1
ATOM 1648 C CA . GLN A 1 203 ? -22.101 19.427 -13.202 1.00 94.69 203 GLN A CA 1
ATOM 1649 C C . GLN A 1 203 ? -22.813 20.071 -14.408 1.00 94.69 203 GLN A C 1
ATOM 1651 O O . GLN A 1 203 ? -22.388 21.129 -14.876 1.00 94.69 203 GLN A O 1
ATOM 1656 N N . GLN A 1 204 ? -23.843 19.427 -14.975 1.00 95.06 204 GLN A N 1
ATOM 1657 C CA . GLN A 1 204 ? -24.511 19.930 -16.187 1.00 95.06 204 GLN A CA 1
ATOM 1658 C C . GLN A 1 204 ? -25.345 21.185 -15.909 1.00 95.06 204 GLN A C 1
ATOM 1660 O O . GLN A 1 204 ? -25.424 22.078 -16.753 1.00 95.06 204 GLN A O 1
ATOM 1665 N N . THR A 1 205 ? -25.938 21.258 -14.722 1.00 95.69 205 THR A N 1
ATOM 1666 C CA . THR A 1 205 ? -26.715 22.398 -14.226 1.00 95.69 205 THR A CA 1
ATOM 1667 C C . THR A 1 205 ? -26.021 23.066 -13.036 1.00 95.69 205 THR A C 1
ATOM 1669 O O . THR A 1 205 ? -25.175 22.463 -12.372 1.00 95.69 205 THR A O 1
ATOM 1672 N N . GLU A 1 206 ? -26.375 24.321 -12.731 1.0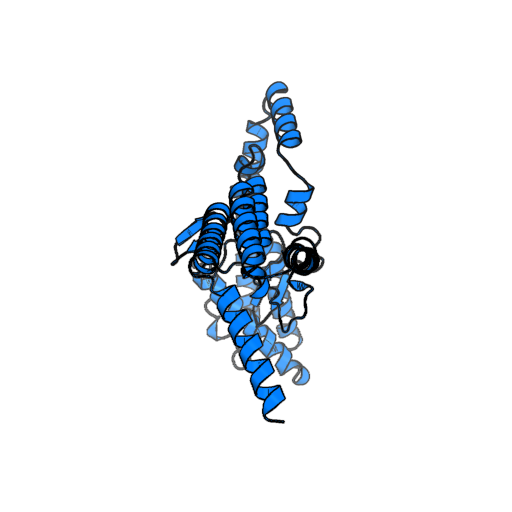0 94.19 206 GLU A N 1
ATOM 1673 C CA . GLU A 1 206 ? -25.831 25.003 -11.544 1.00 94.19 206 GLU A CA 1
ATOM 1674 C C . GLU A 1 206 ? -26.259 24.307 -10.237 1.00 94.19 206 GLU A C 1
ATOM 1676 O O . GLU A 1 206 ? -25.449 24.202 -9.319 1.00 94.19 206 GLU A O 1
ATOM 1681 N N . GLU A 1 207 ? -27.465 23.731 -10.179 1.00 94.88 207 GLU A N 1
ATOM 1682 C CA . GLU A 1 207 ? -27.945 22.948 -9.028 1.00 94.88 207 GLU A CA 1
ATOM 1683 C C . GLU A 1 207 ? -27.099 21.682 -8.796 1.00 94.88 207 GLU A C 1
ATOM 1685 O O . GLU A 1 207 ? -26.652 21.417 -7.677 1.00 94.88 207 GLU A O 1
ATOM 1690 N N . GLU A 1 208 ? -26.819 20.908 -9.850 1.00 94.19 208 GLU A N 1
ATOM 1691 C CA . GLU A 1 208 ? -25.967 19.711 -9.764 1.00 94.19 208 GLU A CA 1
ATOM 1692 C C . GLU A 1 208 ? -24.528 20.063 -9.399 1.00 94.19 208 GLU A C 1
ATOM 1694 O O . GLU A 1 208 ? -23.893 19.379 -8.598 1.00 94.19 208 GLU A O 1
ATOM 1699 N N . LYS A 1 209 ? -24.016 21.165 -9.945 1.00 94.62 209 LYS A N 1
ATOM 1700 C CA . LYS A 1 209 ? -22.683 21.672 -9.637 1.00 94.62 209 LYS A CA 1
ATOM 1701 C C . LYS A 1 209 ? -22.563 22.079 -8.170 1.00 94.62 209 LYS A C 1
ATOM 1703 O O . LYS A 1 209 ? -21.585 21.709 -7.516 1.00 94.62 209 LYS A O 1
ATOM 1708 N N . GLU A 1 210 ? -23.549 22.787 -7.622 1.00 95.75 210 GLU A N 1
ATOM 1709 C CA . GLU A 1 210 ? -23.606 23.093 -6.190 1.00 95.75 210 GLU A CA 1
ATOM 1710 C C . GLU A 1 210 ? -23.685 21.820 -5.338 1.00 95.75 210 GLU A C 1
ATOM 1712 O O . GLU A 1 210 ? -22.942 21.692 -4.358 1.00 95.75 210 GLU A O 1
ATOM 1717 N N . ALA A 1 211 ? -24.516 20.849 -5.732 1.00 94.25 211 ALA A N 1
ATOM 1718 C CA . ALA A 1 211 ? -24.617 19.557 -5.058 1.00 94.25 211 ALA A CA 1
ATOM 1719 C C . ALA A 1 211 ? -23.281 18.796 -5.078 1.00 94.25 211 ALA A C 1
ATOM 1721 O O . ALA A 1 211 ? -22.829 18.317 -4.038 1.00 94.25 211 ALA A O 1
ATOM 1722 N N . PHE A 1 212 ? -22.593 18.759 -6.219 1.00 94.69 212 PHE A N 1
ATOM 1723 C CA . PHE A 1 212 ? -21.278 18.142 -6.368 1.00 94.69 212 PHE A CA 1
ATOM 1724 C C . PHE A 1 212 ? -20.239 18.779 -5.437 1.00 94.69 212 PHE A C 1
ATOM 1726 O O . PHE A 1 212 ? -19.520 18.072 -4.724 1.00 94.69 212 PHE A O 1
ATOM 1733 N N . TYR A 1 213 ? -20.165 20.113 -5.394 1.00 94.75 213 TYR A N 1
ATOM 1734 C CA . TYR A 1 213 ? -19.245 20.809 -4.492 1.00 94.75 213 TYR A CA 1
ATOM 1735 C C . TYR A 1 213 ? -19.598 20.594 -3.022 1.00 94.75 213 TYR A C 1
ATOM 1737 O O . TYR A 1 213 ? -18.693 20.461 -2.194 1.00 94.75 213 TYR A O 1
ATOM 1745 N N . LYS A 1 214 ? -20.891 20.520 -2.689 1.00 95.75 214 LYS A N 1
ATOM 1746 C CA . LYS A 1 214 ? -21.350 20.189 -1.340 1.00 95.75 214 LYS A CA 1
ATOM 1747 C C . LYS A 1 214 ? -20.896 18.786 -0.940 1.00 95.75 214 LYS A C 1
ATOM 1749 O O . LYS A 1 214 ? -20.237 18.659 0.089 1.00 95.75 214 LYS A O 1
ATOM 1754 N N . THR A 1 215 ? -21.146 17.773 -1.770 1.00 94.44 215 THR A N 1
ATOM 1755 C CA . THR A 1 215 ? -20.700 16.394 -1.520 1.00 94.44 215 THR A CA 1
ATOM 1756 C C . THR A 1 215 ? -19.186 16.328 -1.372 1.00 94.44 215 THR A C 1
ATOM 1758 O O . THR A 1 215 ? -18.692 15.743 -0.414 1.00 94.44 215 THR A O 1
ATOM 1761 N N . LYS A 1 216 ? -18.430 16.992 -2.254 1.00 94.19 216 LYS A N 1
ATOM 1762 C CA . LYS A 1 216 ? -16.968 17.059 -2.143 1.00 94.19 216 LYS A CA 1
ATOM 1763 C C . LYS A 1 216 ? -16.523 17.668 -0.811 1.00 94.19 216 LYS A C 1
ATOM 1765 O O . LYS A 1 216 ? -15.634 17.123 -0.172 1.00 94.19 216 LYS A O 1
ATOM 1770 N N 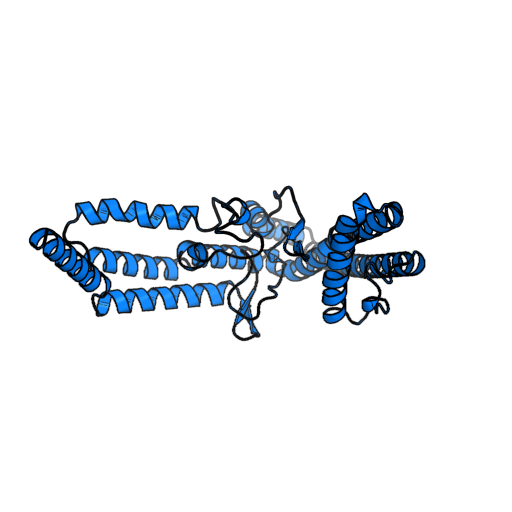. ARG A 1 217 ? -17.131 18.774 -0.379 1.00 94.62 217 ARG A N 1
ATOM 1771 C CA . ARG A 1 217 ? -16.784 19.449 0.883 1.00 94.62 217 ARG A CA 1
ATOM 1772 C C . ARG A 1 217 ? -17.143 18.621 2.119 1.00 94.62 217 ARG A C 1
ATOM 1774 O O . ARG A 1 217 ? -16.423 18.682 3.106 1.00 94.62 217 ARG A O 1
ATOM 1781 N N . GLU A 1 218 ? -18.253 17.891 2.081 1.00 94.75 218 GLU A N 1
ATOM 1782 C CA . GLU A 1 218 ? -18.751 17.113 3.224 1.00 94.75 218 GLU A CA 1
ATOM 1783 C C . GLU A 1 218 ? -18.094 15.731 3.340 1.00 94.75 218 GLU A C 1
ATOM 1785 O O . GLU A 1 218 ? -17.969 15.210 4.446 1.00 94.75 218 GLU A O 1
ATOM 1790 N N . GLN A 1 219 ? -17.671 15.141 2.217 1.00 93.06 219 GLN A N 1
ATOM 1791 C CA . GLN A 1 219 ? -17.226 13.743 2.152 1.00 93.06 219 GLN A CA 1
ATOM 1792 C C . GLN A 1 219 ? -15.738 13.573 1.825 1.00 93.06 219 GLN A C 1
ATOM 1794 O O . GLN A 1 219 ? -15.189 12.497 2.068 1.00 93.06 219 GLN A O 1
ATOM 1799 N N . ASN A 1 220 ? -15.060 14.600 1.299 1.00 92.25 220 ASN A N 1
ATOM 1800 C CA . ASN A 1 220 ? -13.618 14.532 1.078 1.00 92.25 220 ASN A CA 1
ATOM 1801 C C . ASN A 1 220 ? -12.846 14.926 2.341 1.00 92.25 220 ASN A C 1
ATOM 1803 O O . ASN A 1 220 ? -13.097 15.969 2.941 1.00 92.25 220 ASN A O 1
ATOM 1807 N N . ASN A 1 221 ? -11.847 14.123 2.702 1.00 94.88 221 ASN A N 1
ATOM 1808 C CA . ASN A 1 221 ? -10.935 14.418 3.801 1.00 94.88 221 ASN A CA 1
ATOM 1809 C C . ASN A 1 221 ? -9.508 14.516 3.257 1.00 94.88 221 ASN A C 1
ATOM 1811 O O . ASN A 1 221 ? -8.860 13.500 3.013 1.00 94.88 221 ASN A O 1
ATOM 1815 N N . GLU A 1 222 ? -9.029 15.747 3.086 1.00 93.12 222 GLU A N 1
ATOM 1816 C CA . GLU A 1 222 ? -7.720 16.041 2.490 1.00 93.12 222 GLU A CA 1
ATOM 1817 C C . GLU A 1 222 ? -6.558 15.454 3.303 1.00 93.12 222 GLU A C 1
ATOM 1819 O O . GLU A 1 222 ? -5.614 14.911 2.733 1.00 93.12 222 GLU A O 1
ATOM 1824 N N . SER A 1 223 ? -6.638 15.480 4.639 1.00 93.00 223 SER A N 1
ATOM 1825 C CA . SER A 1 223 ? -5.607 14.881 5.495 1.00 93.00 223 SER A CA 1
ATOM 1826 C C . SER A 1 223 ? -5.582 13.359 5.369 1.00 93.00 223 SER A C 1
ATOM 1828 O O . SER A 1 223 ? -4.512 12.760 5.278 1.00 93.00 223 SER A O 1
ATOM 1830 N N . LEU A 1 224 ? -6.753 12.714 5.331 1.00 94.38 224 LEU A N 1
ATOM 1831 C CA . LEU A 1 224 ? -6.840 11.273 5.096 1.00 94.38 224 LEU A CA 1
ATOM 1832 C C . LEU A 1 224 ? -6.275 10.915 3.721 1.00 94.38 224 LEU A C 1
ATOM 1834 O O . LEU A 1 224 ? -5.483 9.981 3.623 1.00 94.38 224 LEU A O 1
ATOM 1838 N N . GLU A 1 225 ? -6.658 11.666 2.687 1.00 94.69 225 GLU A N 1
ATOM 1839 C CA . GLU A 1 225 ? -6.149 11.518 1.326 1.00 94.69 225 GLU A CA 1
ATOM 1840 C C . GLU A 1 225 ? -4.618 11.603 1.297 1.00 94.69 225 GLU A C 1
ATOM 1842 O O . GLU A 1 225 ? -3.968 10.724 0.732 1.00 94.69 225 GLU A O 1
ATOM 1847 N N . GLU A 1 226 ? -4.029 12.596 1.963 1.00 92.62 226 GLU A N 1
ATOM 1848 C CA . GLU A 1 226 ? -2.579 12.748 2.072 1.00 92.62 226 GLU A CA 1
ATOM 1849 C C . GLU A 1 226 ? -1.912 11.527 2.726 1.00 92.62 226 GLU A C 1
ATOM 1851 O O . GLU A 1 226 ? -0.895 11.032 2.223 1.00 92.62 226 GLU A O 1
ATOM 1856 N N . PHE A 1 227 ? -2.493 11.002 3.812 1.00 91.62 227 PHE A N 1
ATOM 1857 C CA . PHE A 1 227 ? -1.959 9.834 4.511 1.00 91.62 227 PHE A CA 1
ATOM 1858 C C . PHE A 1 227 ? -2.001 8.577 3.645 1.00 91.62 227 PHE A C 1
ATOM 1860 O O . PHE A 1 227 ? -0.980 7.898 3.505 1.00 91.62 227 PHE A O 1
ATOM 1867 N N . VAL A 1 228 ? -3.153 8.272 3.042 1.00 94.06 228 VAL A N 1
ATOM 1868 C CA . VAL A 1 228 ? -3.334 7.038 2.264 1.00 94.06 228 VAL A CA 1
ATOM 1869 C C . VAL A 1 228 ? -2.690 7.111 0.879 1.00 94.06 228 VAL A C 1
ATOM 1871 O O . VAL A 1 228 ? -2.371 6.073 0.301 1.00 94.06 228 VAL A O 1
ATOM 1874 N N . LYS A 1 229 ? -2.455 8.315 0.338 1.00 94.31 229 LYS A N 1
ATOM 1875 C CA . LYS A 1 229 ? -1.677 8.521 -0.896 1.00 94.31 229 LYS A CA 1
ATOM 1876 C C . LYS A 1 229 ? -0.188 8.719 -0.646 1.00 94.31 229 LYS A C 1
ATOM 1878 O O . LYS A 1 229 ? 0.597 8.664 -1.589 1.00 94.31 229 LYS A O 1
ATOM 1883 N N . ASN A 1 230 ? 0.230 8.901 0.604 1.00 91.25 230 ASN A N 1
ATOM 1884 C CA . ASN A 1 230 ? 1.620 9.160 0.965 1.00 91.25 230 ASN A CA 1
ATOM 1885 C C . ASN A 1 230 ? 2.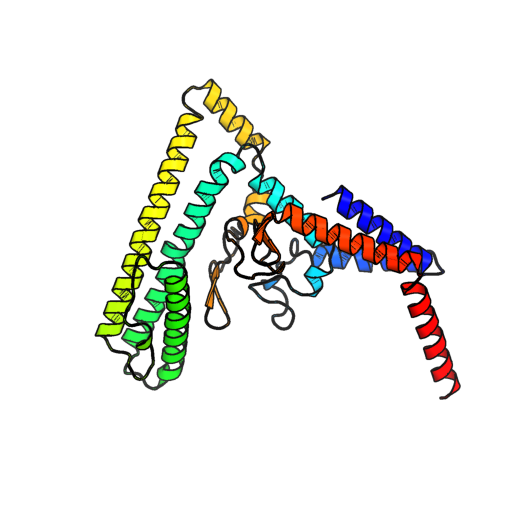233 10.331 0.160 1.00 91.25 230 ASN A C 1
ATOM 1887 O O . ASN A 1 230 ? 3.383 10.266 -0.276 1.00 91.25 230 ASN A O 1
ATOM 1891 N N . SER A 1 231 ? 1.459 11.402 -0.057 1.00 86.31 231 SER A N 1
ATOM 1892 C CA . SER A 1 231 ? 1.794 12.488 -0.998 1.00 86.31 231 SER A CA 1
ATOM 1893 C C . SER A 1 231 ? 3.068 13.261 -0.629 1.00 86.31 231 SER A C 1
ATOM 1895 O O . SER A 1 231 ? 3.768 13.759 -1.508 1.00 86.31 231 SER A O 1
ATOM 1897 N N . ASN A 1 232 ? 3.401 13.309 0.664 1.00 84.31 232 ASN A N 1
ATOM 1898 C CA . ASN A 1 232 ? 4.543 14.047 1.212 1.00 84.31 232 ASN A CA 1
ATOM 1899 C C . ASN A 1 232 ? 5.852 13.234 1.283 1.00 84.31 232 ASN A C 1
ATOM 1901 O O . ASN A 1 232 ? 6.799 13.621 1.972 1.00 84.31 232 ASN A O 1
ATOM 1905 N N . VAL A 1 233 ? 5.931 12.077 0.617 1.00 83.19 233 VAL A N 1
ATOM 1906 C CA . VAL A 1 233 ? 7.176 11.298 0.553 1.00 83.19 233 VAL A CA 1
ATOM 1907 C C . VAL A 1 233 ? 8.172 11.936 -0.423 1.00 83.19 233 VAL A C 1
ATOM 1909 O O . VAL A 1 233 ? 7.832 12.242 -1.565 1.00 83.19 233 VAL A O 1
ATOM 1912 N N . ARG A 1 234 ? 9.420 12.133 0.029 1.00 81.94 234 ARG A N 1
ATOM 1913 C CA . ARG A 1 234 ? 10.512 12.664 -0.807 1.00 81.94 234 ARG A CA 1
ATOM 1914 C C . ARG A 1 234 ? 10.861 11.690 -1.932 1.00 81.94 234 ARG A C 1
ATOM 1916 O O . ARG A 1 234 ? 10.841 12.062 -3.101 1.00 81.94 234 ARG A O 1
ATOM 1923 N N . ASP A 1 235 ? 11.138 10.444 -1.563 1.00 83.62 235 ASP A N 1
ATOM 1924 C CA . ASP A 1 235 ? 11.492 9.390 -2.507 1.00 83.62 235 ASP A CA 1
ATOM 1925 C C . ASP A 1 235 ? 10.219 8.661 -2.935 1.00 83.62 235 ASP A C 1
ATOM 1927 O O . ASP A 1 235 ? 9.624 7.905 -2.165 1.00 83.62 235 ASP A O 1
ATOM 1931 N N . ARG A 1 236 ? 9.763 8.925 -4.163 1.00 87.62 236 ARG A N 1
ATOM 1932 C CA . ARG A 1 236 ? 8.517 8.346 -4.696 1.00 87.62 236 ARG A CA 1
ATOM 1933 C C . ARG A 1 236 ? 8.661 6.875 -5.084 1.00 87.62 236 ARG A C 1
ATOM 1935 O O . ARG A 1 236 ? 7.674 6.136 -5.076 1.00 87.62 236 ARG A O 1
ATOM 1942 N N . ILE A 1 237 ? 9.893 6.468 -5.375 1.00 90.12 237 ILE A N 1
ATOM 1943 C CA . ILE A 1 237 ? 10.304 5.097 -5.655 1.00 90.12 237 ILE A CA 1
ATOM 1944 C C . ILE A 1 237 ? 11.551 4.767 -4.848 1.00 90.12 237 ILE A C 1
ATOM 1946 O O . ILE A 1 237 ? 12.328 5.660 -4.513 1.00 90.12 237 ILE A O 1
ATOM 1950 N N . ILE A 1 238 ? 11.746 3.489 -4.547 1.00 89.88 238 ILE A N 1
ATOM 1951 C CA . ILE A 1 238 ? 12.989 2.993 -3.959 1.00 89.88 238 ILE A CA 1
ATOM 1952 C C . ILE A 1 238 ? 13.433 1.711 -4.645 1.00 89.88 238 ILE A C 1
ATOM 1954 O O . ILE A 1 238 ? 12.606 0.875 -4.995 1.00 89.88 238 ILE A O 1
ATOM 1958 N N . GLN A 1 239 ? 14.743 1.530 -4.764 1.00 87.44 239 GLN A N 1
ATOM 1959 C CA . GLN A 1 239 ? 15.330 0.258 -5.156 1.00 87.44 239 GLN A CA 1
ATOM 1960 C C . GLN A 1 239 ? 15.652 -0.552 -3.893 1.00 87.44 239 GLN A C 1
ATOM 1962 O O . GLN A 1 239 ? 16.388 -0.089 -3.020 1.00 87.44 239 GLN A O 1
ATOM 1967 N N . TYR A 1 240 ? 15.104 -1.759 -3.771 1.00 85.12 240 TYR A N 1
ATOM 1968 C CA . TYR A 1 240 ? 15.365 -2.664 -2.652 1.00 85.12 240 TYR A CA 1
ATOM 1969 C C . TYR A 1 240 ? 15.433 -4.107 -3.157 1.00 85.12 240 TYR A C 1
ATOM 1971 O O . TYR A 1 240 ? 14.561 -4.538 -3.893 1.00 85.12 240 TYR A O 1
ATOM 1979 N N . LYS A 1 241 ? 16.471 -4.870 -2.784 1.00 83.81 241 LYS A N 1
ATOM 1980 C CA . LYS A 1 241 ? 16.654 -6.274 -3.220 1.00 83.81 241 LYS A CA 1
ATOM 1981 C C . LYS A 1 241 ? 16.403 -6.495 -4.728 1.00 83.81 241 LYS A C 1
ATOM 1983 O O . LYS A 1 241 ? 15.638 -7.378 -5.086 1.00 83.81 241 LYS A O 1
ATOM 1988 N N . ASN A 1 242 ? 17.030 -5.682 -5.580 1.00 84.94 242 ASN A N 1
ATOM 1989 C CA . ASN A 1 242 ? 16.899 -5.729 -7.048 1.00 84.94 242 ASN A CA 1
ATOM 1990 C C . ASN A 1 242 ? 15.487 -5.493 -7.604 1.00 84.94 242 ASN A C 1
ATOM 1992 O O . ASN A 1 242 ? 15.232 -5.850 -8.744 1.00 84.94 242 ASN A O 1
ATOM 1996 N N . HIS A 1 243 ? 14.615 -4.833 -6.841 1.00 89.00 243 HIS A N 1
ATOM 1997 C CA . HIS A 1 243 ? 13.296 -4.422 -7.311 1.00 89.00 243 HIS A CA 1
ATOM 1998 C C . HIS A 1 243 ? 13.019 -2.947 -7.034 1.00 89.00 243 HIS A C 1
ATOM 2000 O O . HIS A 1 243 ? 13.527 -2.380 -6.058 1.00 89.00 243 HIS A O 1
ATOM 2006 N N . LEU A 1 244 ? 12.195 -2.335 -7.879 1.00 90.75 244 LEU A N 1
ATOM 2007 C CA . LEU A 1 244 ? 11.660 -0.993 -7.701 1.00 90.75 244 LEU A CA 1
ATOM 2008 C C . LEU A 1 244 ? 10.316 -1.063 -6.974 1.00 90.75 244 LEU A C 1
ATOM 2010 O O . LEU A 1 244 ? 9.350 -1.625 -7.473 1.00 90.75 244 LEU A O 1
ATOM 2014 N N . TYR A 1 245 ? 10.222 -0.414 -5.816 1.00 89.06 245 TYR A N 1
ATOM 2015 C CA . TYR A 1 245 ? 8.972 -0.321 -5.065 1.00 89.06 245 TYR A CA 1
ATOM 2016 C C . TYR A 1 245 ? 8.383 1.078 -5.148 1.00 89.06 245 TYR A C 1
ATOM 2018 O O . TYR A 1 245 ? 9.055 2.081 -4.881 1.00 89.06 245 TYR A O 1
ATOM 2026 N N . GLN A 1 246 ? 7.094 1.129 -5.471 1.00 90.62 246 GLN A N 1
ATOM 2027 C CA . GLN A 1 246 ? 6.290 2.339 -5.431 1.00 90.62 246 GLN A CA 1
ATOM 2028 C C . GLN A 1 246 ? 5.985 2.724 -3.976 1.00 90.62 246 GLN A C 1
ATOM 2030 O O . GLN A 1 246 ? 5.413 1.940 -3.221 1.00 90.62 246 GLN A O 1
ATOM 2035 N N . LYS A 1 247 ? 6.333 3.955 -3.579 1.00 89.25 247 LYS A N 1
ATOM 2036 C CA . LYS A 1 247 ? 5.985 4.498 -2.252 1.00 89.25 247 LYS A CA 1
ATOM 2037 C C . LYS A 1 247 ? 4.772 5.412 -2.261 1.00 89.25 247 LYS A C 1
ATOM 2039 O O . LYS A 1 247 ? 4.115 5.574 -1.232 1.00 89.25 247 LYS A O 1
ATOM 2044 N N . ILE A 1 248 ? 4.508 6.053 -3.393 1.00 91.69 248 ILE A N 1
ATOM 2045 C CA . ILE A 1 248 ? 3.346 6.924 -3.561 1.00 91.69 248 ILE A CA 1
ATOM 2046 C C . ILE A 1 248 ? 2.085 6.099 -3.776 1.00 91.69 248 ILE A C 1
ATOM 2048 O O . ILE A 1 248 ? 2.129 5.013 -4.341 1.00 91.69 248 ILE A O 1
ATOM 2052 N N . ASN A 1 249 ? 0.944 6.660 -3.409 1.00 93.88 249 ASN A N 1
ATOM 2053 C CA . ASN A 1 249 ? -0.370 6.116 -3.711 1.00 93.88 249 ASN A CA 1
ATOM 2054 C C . ASN A 1 249 ? -0.607 4.648 -3.276 1.00 93.88 249 ASN A C 1
ATOM 2056 O O . ASN A 1 249 ? -1.196 3.889 -4.048 1.00 93.88 249 ASN A O 1
ATOM 2060 N N . PRO A 1 250 ? -0.210 4.215 -2.059 1.00 93.75 250 PRO A N 1
ATOM 2061 C CA . PRO A 1 250 ? -0.383 2.821 -1.641 1.00 93.75 250 PRO A CA 1
ATOM 2062 C C . PRO A 1 250 ? -1.849 2.358 -1.659 1.00 93.75 250 PRO A C 1
ATOM 2064 O O . PRO A 1 250 ? -2.113 1.187 -1.928 1.00 93.75 250 PRO A O 1
ATOM 2067 N N . ILE A 1 251 ? -2.797 3.281 -1.459 1.00 95.94 251 ILE A N 1
ATOM 2068 C CA . ILE A 1 251 ? -4.243 3.028 -1.547 1.00 95.94 251 ILE A CA 1
ATOM 2069 C C . ILE A 1 251 ? -4.741 2.612 -2.932 1.00 95.94 251 ILE A C 1
ATOM 2071 O O . ILE A 1 251 ? -5.844 2.084 -3.054 1.00 95.94 251 ILE A O 1
ATOM 2075 N N . TYR A 1 252 ? -3.950 2.841 -3.976 1.00 96.00 252 TYR A N 1
ATOM 2076 C CA . TYR A 1 252 ? -4.260 2.426 -5.340 1.00 96.00 252 TYR A CA 1
ATOM 2077 C C . TYR A 1 252 ? -3.458 1.198 -5.781 1.00 96.00 252 TYR A C 1
ATOM 2079 O O . TYR A 1 252 ? -3.729 0.663 -6.846 1.00 96.00 252 TYR A O 1
ATOM 2087 N N . MET A 1 253 ? -2.519 0.717 -4.965 1.00 92.56 253 MET A N 1
ATOM 2088 C CA . MET A 1 253 ? -1.680 -0.434 -5.291 1.00 92.56 253 MET A CA 1
ATOM 2089 C C . MET A 1 253 ? -2.295 -1.717 -4.725 1.00 92.56 253 MET A C 1
ATOM 2091 O O . MET A 1 253 ? -2.482 -1.828 -3.513 1.00 92.56 253 MET A O 1
ATOM 2095 N N . ASP A 1 254 ? -2.600 -2.698 -5.577 1.00 89.38 254 ASP A N 1
ATOM 2096 C CA . ASP A 1 254 ? -2.994 -4.033 -5.107 1.00 89.38 254 ASP A CA 1
ATOM 2097 C C . ASP A 1 254 ? -1.754 -4.810 -4.602 1.00 89.38 254 ASP A C 1
ATOM 2099 O O . ASP A 1 254 ? -0.666 -4.658 -5.156 1.00 89.38 254 ASP A O 1
ATOM 2103 N N . PRO A 1 255 ? -1.870 -5.634 -3.543 1.00 86.38 255 PRO A N 1
ATOM 2104 C CA . PRO A 1 255 ? -0.730 -6.374 -3.005 1.00 86.38 255 PRO A CA 1
ATOM 2105 C C . PRO A 1 255 ? -0.355 -7.590 -3.863 1.00 86.38 255 PRO A C 1
ATOM 2107 O O . PRO A 1 255 ? -1.224 -8.336 -4.322 1.00 86.38 255 PRO A O 1
ATOM 2110 N N . GLU A 1 256 ? 0.948 -7.847 -3.976 1.00 77.50 256 GLU A N 1
ATOM 2111 C CA . GLU A 1 256 ? 1.512 -8.985 -4.721 1.00 77.50 256 GLU A CA 1
ATOM 2112 C C . GLU A 1 256 ? 1.461 -10.311 -3.943 1.00 77.50 256 GLU A C 1
ATOM 2114 O O . GLU A 1 256 ? 1.325 -11.393 -4.519 1.00 77.50 256 GLU A O 1
ATOM 2119 N N . HIS A 1 257 ? 1.582 -10.257 -2.614 1.00 75.69 257 HIS A N 1
ATOM 2120 C CA . HIS A 1 257 ? 1.642 -11.456 -1.783 1.00 75.69 257 HIS A CA 1
ATOM 2121 C C . HIS A 1 257 ? 0.281 -12.160 -1.677 1.00 75.69 257 HIS A C 1
ATOM 2123 O O . HIS A 1 257 ? -0.737 -11.532 -1.406 1.00 75.69 257 HIS A O 1
ATOM 2129 N N . LYS A 1 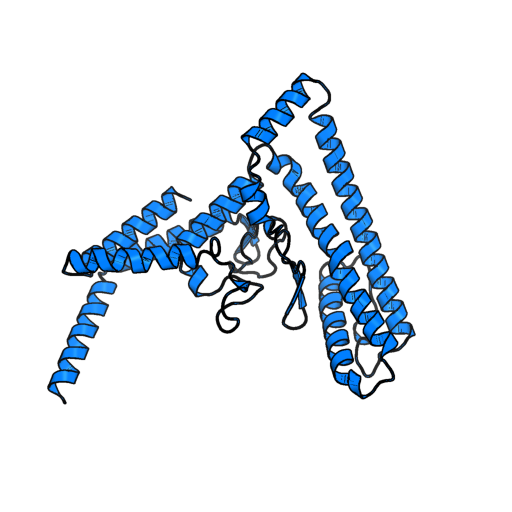258 ? 0.296 -13.499 -1.783 1.00 74.44 258 LYS A N 1
ATOM 2130 C CA . LYS A 1 258 ? -0.896 -14.379 -1.748 1.00 74.44 258 LYS A CA 1
ATOM 2131 C C . LYS A 1 258 ? -1.556 -14.565 -0.378 1.00 74.44 258 LYS A C 1
ATOM 2133 O O . LYS A 1 258 ? -2.564 -15.267 -0.257 1.00 74.44 258 LYS A O 1
ATOM 2138 N N . LEU A 1 259 ? -0.966 -13.970 0.650 1.00 81.50 259 LEU A N 1
ATOM 2139 C CA . LEU A 1 259 ? -1.390 -14.062 2.043 1.00 81.50 259 LEU A CA 1
ATOM 2140 C C . LEU A 1 259 ? -1.780 -12.674 2.563 1.00 81.50 259 LEU A C 1
ATOM 2142 O O . LEU A 1 259 ? -1.641 -11.671 1.872 1.00 81.50 259 LEU A O 1
ATOM 2146 N N . ILE A 1 260 ? -2.209 -12.620 3.826 1.00 80.19 260 ILE A N 1
ATOM 2147 C CA . ILE A 1 260 ? -2.708 -11.408 4.499 1.00 80.19 260 ILE A CA 1
ATOM 2148 C C . ILE A 1 260 ? -1.677 -10.260 4.498 1.00 80.19 260 ILE A C 1
ATOM 2150 O O . ILE A 1 260 ? -2.045 -9.085 4.578 1.00 80.19 260 ILE A O 1
ATOM 2154 N N . LYS A 1 261 ? -0.383 -10.586 4.407 1.00 84.19 261 LYS A N 1
ATOM 2155 C CA . LYS A 1 261 ? 0.707 -9.612 4.433 1.00 84.19 261 LYS A CA 1
ATOM 2156 C C . LYS A 1 261 ? 0.650 -8.703 3.202 1.00 84.19 261 LYS A C 1
ATOM 2158 O O . LYS A 1 261 ? 0.791 -9.166 2.077 1.00 84.19 261 LYS A O 1
ATOM 2163 N N . ALA A 1 262 ? 0.517 -7.405 3.438 1.00 85.38 262 ALA A N 1
ATOM 2164 C CA . ALA A 1 262 ? 0.481 -6.374 2.407 1.00 85.38 262 ALA A CA 1
ATOM 2165 C C . ALA A 1 262 ? 1.248 -5.129 2.869 1.00 85.38 262 ALA A C 1
ATOM 2167 O O . ALA A 1 262 ? 1.622 -5.013 4.043 1.00 85.38 262 ALA A O 1
ATOM 2168 N N . HIS A 1 263 ? 1.477 -4.192 1.953 1.00 89.94 263 HIS A N 1
ATOM 2169 C CA . HIS A 1 263 ? 1.912 -2.848 2.314 1.00 89.94 263 HIS A CA 1
ATOM 2170 C C . HIS A 1 263 ? 0.821 -2.128 3.114 1.00 89.94 263 HIS A C 1
ATOM 2172 O O . HIS A 1 263 ? -0.368 -2.448 3.028 1.00 89.94 263 HIS A O 1
ATOM 2178 N N . PHE A 1 264 ? 1.239 -1.154 3.918 1.00 90.81 264 PHE A N 1
ATOM 2179 C CA . PHE A 1 264 ? 0.308 -0.356 4.708 1.00 90.81 264 PHE A CA 1
ATOM 2180 C C . PHE A 1 264 ? -0.572 0.498 3.786 1.00 90.81 264 PHE A C 1
ATOM 2182 O O . PHE A 1 264 ? -0.064 1.089 2.833 1.00 90.81 264 PHE A O 1
ATOM 2189 N N . TYR A 1 265 ? -1.874 0.553 4.079 1.00 93.62 265 TYR A N 1
ATOM 2190 C CA . TYR A 1 265 ? -2.915 1.189 3.256 1.00 93.62 265 TYR A CA 1
ATOM 2191 C C . TYR A 1 265 ? -3.257 0.487 1.943 1.00 93.62 265 TYR A C 1
ATOM 2193 O O . TYR A 1 265 ? -3.952 1.080 1.121 1.00 93.62 265 TYR A O 1
ATOM 2201 N N . ALA A 1 266 ? -2.854 -0.771 1.744 1.00 93.62 266 ALA A N 1
ATOM 2202 C CA . ALA A 1 266 ? -3.372 -1.548 0.622 1.00 93.62 266 ALA A CA 1
ATOM 2203 C C . ALA A 1 266 ? -4.918 -1.525 0.628 1.00 93.62 266 ALA A C 1
ATOM 2205 O O . ALA A 1 266 ? -5.517 -1.713 1.692 1.00 93.62 266 ALA A O 1
ATOM 2206 N N . PRO A 1 267 ? -5.594 -1.320 -0.515 1.00 94.50 267 PRO A N 1
ATOM 2207 C CA . PRO A 1 267 ? -7.057 -1.262 -0.575 1.00 94.50 267 PRO A CA 1
ATOM 2208 C C . PRO A 1 267 ? -7.706 -2.632 -0.340 1.00 94.50 267 PRO A C 1
ATOM 2210 O O . PRO A 1 267 ? -8.820 -2.753 0.181 1.00 94.50 267 PRO A O 1
ATOM 2213 N N . ARG A 1 268 ? -6.992 -3.690 -0.725 1.00 93.81 268 ARG A N 1
ATOM 2214 C CA . ARG A 1 268 ? -7.401 -5.087 -0.612 1.00 93.81 268 ARG A CA 1
ATOM 2215 C C . ARG A 1 268 ? -6.234 -5.916 -0.092 1.00 93.81 268 ARG A C 1
ATOM 2217 O O . ARG A 1 268 ? -5.083 -5.517 -0.237 1.00 93.81 268 ARG A O 1
ATOM 2224 N N . LYS A 1 269 ? -6.530 -7.078 0.486 1.00 92.94 269 LYS A N 1
ATOM 2225 C CA . LYS A 1 269 ? -5.549 -8.081 0.925 1.00 92.94 269 LYS A CA 1
ATOM 2226 C C . LYS A 1 269 ? -5.899 -9.428 0.306 1.00 92.94 269 LYS A C 1
ATOM 2228 O O . LYS A 1 269 ? -7.079 -9.725 0.107 1.00 92.94 269 LYS A O 1
ATOM 2233 N N . GLN A 1 270 ? -4.888 -10.233 -0.011 1.00 91.00 270 GLN A N 1
ATOM 2234 C CA . GLN A 1 270 ? -5.123 -11.583 -0.509 1.00 91.00 270 GLN A CA 1
ATOM 2235 C C . GLN A 1 270 ? -5.292 -12.550 0.666 1.00 91.00 270 GLN A C 1
ATOM 2237 O O . GLN A 1 270 ? -4.522 -12.539 1.624 1.00 91.00 270 GLN A O 1
ATOM 2242 N N . VAL A 1 271 ? -6.302 -13.408 0.596 1.00 90.00 271 VAL A N 1
ATOM 2243 C CA . VAL A 1 271 ? -6.506 -14.507 1.540 1.00 90.00 271 VAL A CA 1
ATOM 2244 C C . VAL A 1 271 ? -6.672 -15.767 0.704 1.00 90.00 271 VAL A C 1
ATOM 2246 O O . VAL A 1 271 ? -7.649 -15.911 -0.029 1.00 90.00 271 VAL A O 1
ATOM 2249 N N . PHE A 1 272 ? -5.665 -16.643 0.754 1.00 86.25 272 PHE A N 1
ATOM 2250 C CA . PHE A 1 272 ? -5.578 -17.850 -0.079 1.00 86.25 272 PHE A CA 1
ATOM 2251 C C . PHE A 1 272 ? -5.708 -17.562 -1.588 1.00 86.25 272 PHE A C 1
ATOM 2253 O O . PHE A 1 272 ? -6.393 -18.279 -2.310 1.00 86.25 272 PHE A O 1
ATOM 2260 N N . GLY A 1 273 ? -5.061 -16.490 -2.063 1.00 83.94 273 GLY A N 1
ATOM 2261 C CA . GLY A 1 273 ? -5.060 -16.088 -3.477 1.00 83.94 273 GLY A CA 1
ATOM 2262 C C . GLY A 1 273 ? -6.305 -15.331 -3.959 1.00 83.94 273 GLY A C 1
ATOM 2263 O O . GLY A 1 273 ? -6.315 -14.863 -5.092 1.00 83.94 273 GLY A O 1
ATOM 2264 N N . ASN A 1 274 ? -7.327 -15.159 -3.116 1.00 89.12 274 ASN A N 1
ATOM 2265 C CA . ASN A 1 274 ? -8.503 -14.344 -3.429 1.00 89.12 274 ASN A CA 1
ATOM 2266 C C . ASN A 1 274 ? -8.396 -12.958 -2.785 1.00 89.12 274 ASN A C 1
ATOM 2268 O O . ASN A 1 274 ? -7.942 -12.837 -1.647 1.00 89.12 274 ASN A O 1
ATOM 2272 N N . PHE A 1 275 ? -8.836 -11.913 -3.488 1.00 91.69 275 PHE A N 1
ATOM 2273 C CA . PHE A 1 275 ? -8.814 -10.544 -2.972 1.00 91.69 275 PHE A CA 1
ATOM 2274 C C . PHE A 1 275 ? -10.040 -10.241 -2.111 1.00 91.69 275 PHE A C 1
ATOM 2276 O O . PHE A 1 275 ? -11.177 -10.358 -2.562 1.00 91.69 275 PHE A O 1
ATOM 2283 N N . PHE A 1 276 ? -9.795 -9.742 -0.904 1.00 94.06 276 PHE A N 1
ATOM 2284 C CA . PHE A 1 276 ? -10.816 -9.238 0.010 1.00 94.06 276 PHE A CA 1
ATOM 2285 C C . PHE A 1 276 ? -10.518 -7.787 0.381 1.00 94.06 276 PHE A C 1
ATOM 2287 O O . PHE A 1 276 ? -9.366 -7.353 0.339 1.00 94.06 276 PHE A O 1
ATOM 2294 N N . SER A 1 277 ? -11.545 -7.017 0.748 1.00 94.88 277 SER A N 1
ATOM 2295 C CA . SER A 1 277 ? -11.336 -5.641 1.206 1.00 94.88 277 SER A CA 1
ATOM 2296 C C . SER A 1 277 ? -10.465 -5.620 2.461 1.00 94.88 277 SER A C 1
ATOM 2298 O O . SER A 1 277 ? -10.627 -6.448 3.363 1.00 94.88 277 SER A O 1
ATOM 2300 N N . THR A 1 278 ? -9.552 -4.651 2.538 1.00 95.31 278 THR A N 1
ATOM 2301 C CA . THR A 1 278 ? -8.701 -4.475 3.723 1.00 95.31 278 THR A CA 1
ATOM 2302 C C . THR A 1 278 ? -9.536 -4.286 4.980 1.00 95.31 278 THR A C 1
ATOM 2304 O O . THR A 1 278 ? -9.209 -4.847 6.021 1.00 95.31 278 THR A O 1
ATOM 2307 N N . PHE A 1 279 ? -10.672 -3.594 4.872 1.00 96.19 279 PHE A N 1
ATOM 2308 C CA . PHE A 1 279 ? -11.629 -3.482 5.964 1.00 96.19 279 PHE A CA 1
ATOM 2309 C C . PHE A 1 279 ? -12.069 -4.853 6.494 1.00 96.19 279 PHE A C 1
ATOM 2311 O O . PHE A 1 279 ? -11.906 -5.115 7.682 1.00 96.19 279 PHE A O 1
ATOM 2318 N N . ALA A 1 280 ? -12.581 -5.745 5.638 1.00 95.88 280 ALA A N 1
ATOM 2319 C CA . ALA A 1 280 ? -13.086 -7.045 6.079 1.00 95.88 280 ALA A CA 1
ATOM 2320 C C . ALA A 1 280 ? -11.983 -7.892 6.726 1.00 95.88 280 ALA A C 1
ATOM 2322 O O . ALA A 1 280 ? -12.153 -8.367 7.848 1.00 95.88 280 ALA A O 1
ATOM 2323 N N . VAL A 1 281 ? -10.828 -8.008 6.064 1.00 95.81 281 VAL A N 1
ATOM 2324 C CA . VAL A 1 281 ? -9.695 -8.801 6.566 1.00 95.81 281 VAL A CA 1
ATOM 2325 C C . VAL A 1 281 ? -9.214 -8.273 7.915 1.00 95.81 281 VAL A C 1
ATOM 2327 O O . VAL A 1 281 ? -9.068 -9.043 8.863 1.00 95.81 281 VAL A O 1
ATOM 2330 N N . ASN A 1 282 ? -9.026 -6.961 8.042 1.00 96.12 282 ASN A N 1
ATOM 2331 C CA . ASN A 1 282 ? -8.533 -6.357 9.275 1.00 96.12 282 ASN A CA 1
ATOM 2332 C C . ASN A 1 282 ? -9.514 -6.542 10.439 1.00 96.12 282 ASN A C 1
ATOM 2334 O O . ASN A 1 282 ? -9.088 -6.815 11.560 1.00 96.12 282 ASN A O 1
ATOM 2338 N N . ILE A 1 283 ? -10.823 -6.435 10.189 1.00 97.31 283 ILE A N 1
ATOM 2339 C CA . ILE A 1 283 ? -11.850 -6.706 11.204 1.00 97.31 283 ILE A CA 1
ATOM 2340 C C . ILE A 1 283 ? -11.801 -8.164 11.653 1.00 97.31 283 ILE A C 1
ATOM 2342 O O . ILE A 1 283 ? -11.834 -8.426 12.855 1.00 97.31 283 ILE A O 1
ATOM 2346 N N . THR A 1 284 ? -11.676 -9.105 10.717 1.00 96.62 284 THR A N 1
ATOM 2347 C CA . THR A 1 284 ? -11.535 -10.528 11.039 1.00 96.62 284 THR A CA 1
ATOM 2348 C C . THR A 1 284 ? -10.298 -10.786 11.894 1.00 96.62 284 THR A C 1
ATOM 2350 O O . THR A 1 284 ? -10.397 -11.495 12.893 1.00 96.62 284 THR A O 1
ATOM 2353 N N . VAL A 1 285 ? -9.155 -10.170 11.577 1.00 95.94 285 VAL A N 1
ATOM 2354 C CA . VAL A 1 285 ? -7.938 -10.327 12.387 1.00 95.94 285 VAL A CA 1
ATOM 2355 C C . VAL A 1 285 ? -8.133 -9.793 13.808 1.00 95.94 285 VAL A C 1
ATOM 2357 O O . VAL A 1 285 ? -7.760 -10.474 14.761 1.00 95.94 285 VAL A O 1
ATOM 2360 N N . ILE A 1 286 ? -8.779 -8.635 13.981 1.00 97.19 286 ILE A N 1
ATOM 2361 C CA . ILE A 1 286 ? -9.089 -8.103 15.321 1.00 97.19 286 ILE A CA 1
ATOM 2362 C C . ILE A 1 286 ? -9.968 -9.084 16.106 1.00 97.19 286 ILE A C 1
ATOM 2364 O O . ILE A 1 286 ? -9.727 -9.309 17.290 1.00 97.19 286 ILE A O 1
ATOM 2368 N N . TRP A 1 287 ? -10.960 -9.708 15.470 1.00 98.06 287 TRP A N 1
ATOM 2369 C CA . TRP A 1 287 ? -11.797 -10.715 16.128 1.00 98.06 287 TRP A CA 1
ATOM 2370 C C . TRP A 1 287 ? -11.034 -11.997 16.474 1.00 98.06 287 TRP A C 1
ATOM 2372 O O . TRP A 1 287 ? -11.248 -12.550 17.550 1.00 98.06 287 TRP A O 1
ATOM 2382 N N . ILE A 1 288 ? -10.096 -12.433 15.632 1.00 97.00 288 ILE A N 1
ATOM 2383 C CA . ILE A 1 288 ? -9.192 -13.546 15.957 1.00 97.00 288 ILE A CA 1
ATOM 2384 C C . ILE A 1 288 ? -8.329 -13.190 17.177 1.00 97.00 288 ILE A C 1
ATOM 2386 O O . ILE A 1 288 ? -8.250 -13.979 18.115 1.00 97.00 288 ILE A O 1
ATOM 2390 N N . MET A 1 289 ? -7.743 -11.988 17.223 1.00 95.69 289 MET A N 1
ATOM 2391 C CA . MET A 1 289 ? -7.001 -11.503 18.399 1.00 95.69 289 MET A CA 1
ATOM 2392 C C . MET A 1 289 ? -7.882 -11.459 19.652 1.00 95.69 289 MET A C 1
ATOM 2394 O O . MET A 1 289 ? -7.463 -11.870 20.730 1.00 95.69 289 MET A O 1
ATOM 2398 N N . THR A 1 290 ? -9.123 -11.007 19.496 1.00 97.19 290 THR A N 1
ATOM 2399 C CA . THR A 1 290 ? -10.122 -10.945 20.568 1.00 97.19 290 THR A CA 1
ATOM 2400 C C . THR A 1 290 ? -10.423 -12.341 21.118 1.00 97.19 290 THR A C 1
ATOM 2402 O O . THR A 1 290 ? -10.431 -12.536 22.332 1.00 97.19 290 THR A O 1
ATOM 2405 N N . LEU A 1 291 ? -10.601 -13.333 20.241 1.00 97.44 291 LEU A N 1
ATOM 2406 C CA . LEU A 1 291 ? -10.798 -14.729 20.630 1.00 97.44 291 LEU A CA 1
ATOM 2407 C C . LEU A 1 291 ? -9.565 -15.296 21.348 1.00 97.44 291 LEU A C 1
ATOM 2409 O O . LEU A 1 291 ? -9.705 -16.005 22.342 1.00 97.44 291 LEU A O 1
ATOM 2413 N N . ILE A 1 292 ? -8.359 -14.952 20.891 1.00 95.94 292 ILE A N 1
ATOM 2414 C CA . ILE A 1 292 ? -7.111 -15.329 21.566 1.00 95.94 292 ILE A CA 1
ATOM 2415 C C . ILE A 1 292 ? -7.064 -14.734 22.978 1.00 95.94 292 ILE A C 1
ATOM 2417 O O . ILE A 1 292 ? -6.798 -15.468 23.929 1.00 95.94 292 ILE A O 1
ATOM 2421 N N . PHE A 1 293 ? -7.381 -13.446 23.153 1.00 95.50 293 PHE A N 1
ATOM 2422 C CA . PHE A 1 293 ? -7.457 -12.834 24.484 1.00 95.50 293 PHE A CA 1
ATOM 2423 C C . PHE A 1 293 ? -8.513 -13.494 25.368 1.00 95.50 293 PHE A C 1
ATOM 2425 O O . PHE A 1 293 ? -8.248 -13.742 26.543 1.00 95.50 293 PHE A O 1
ATOM 2432 N N . TYR A 1 294 ? -9.671 -13.842 24.808 1.00 96.94 294 TYR A N 1
ATOM 2433 C CA . TYR A 1 294 ? -10.690 -14.598 25.527 1.00 96.94 294 TYR A CA 1
ATOM 2434 C C . TYR A 1 294 ? -10.165 -15.961 26.001 1.00 96.94 294 TYR A C 1
ATOM 2436 O O . TYR A 1 294 ? -10.330 -16.294 27.171 1.00 96.94 294 TYR A O 1
ATOM 2444 N N . MET A 1 295 ? -9.476 -16.728 25.148 1.00 96.81 295 MET A N 1
ATOM 2445 C CA . MET A 1 295 ? -8.870 -18.007 25.548 1.00 96.81 295 MET A CA 1
ATOM 2446 C C . MET A 1 295 ? -7.797 -17.825 26.630 1.00 96.81 295 MET A C 1
ATOM 2448 O O . MET A 1 295 ? -7.761 -18.591 27.595 1.00 96.81 295 MET A O 1
ATOM 2452 N N . ILE A 1 296 ? -6.947 -16.799 26.505 1.00 95.94 296 ILE A N 1
ATOM 2453 C CA . ILE A 1 296 ? -5.932 -16.456 27.514 1.00 95.94 296 ILE A CA 1
ATOM 2454 C C . ILE A 1 296 ? -6.592 -16.165 28.863 1.00 95.94 296 ILE A C 1
ATOM 2456 O O . ILE A 1 296 ? -6.117 -16.667 29.883 1.00 95.94 296 ILE A O 1
ATOM 2460 N N . LEU A 1 297 ? -7.683 -15.395 28.866 1.00 95.56 297 LEU A N 1
ATOM 2461 C CA . LEU A 1 297 ? -8.449 -15.069 30.065 1.00 95.56 297 LEU A CA 1
ATOM 2462 C C . LEU A 1 297 ? -9.119 -16.313 30.659 1.00 95.56 297 LEU A C 1
ATOM 2464 O O . LEU A 1 297 ? -8.940 -16.603 31.839 1.00 95.56 297 LEU A O 1
ATOM 2468 N N . TYR A 1 298 ? -9.850 -17.071 29.840 1.00 95.88 298 TYR A N 1
ATOM 2469 C CA . TYR A 1 298 ? -10.632 -18.232 30.266 1.00 95.88 298 TYR A CA 1
ATOM 2470 C C . TYR A 1 298 ? -9.763 -19.297 30.947 1.00 95.88 298 TYR A C 1
ATOM 2472 O O . TYR A 1 298 ? -10.078 -19.763 32.040 1.00 95.88 298 TYR A O 1
ATOM 2480 N N . TYR A 1 299 ? -8.620 -19.637 30.346 1.00 96.00 299 TYR A N 1
ATOM 2481 C CA . TYR A 1 299 ? -7.686 -20.614 30.916 1.00 96.00 299 TYR A CA 1
ATOM 2482 C C . TYR A 1 299 ? -6.685 -20.009 31.909 1.00 96.00 299 TYR A C 1
ATOM 2484 O O . TYR A 1 299 ? -5.843 -20.746 32.449 1.00 96.00 299 TYR A O 1
ATOM 2492 N N . ARG A 1 300 ? -6.767 -18.689 32.140 1.00 94.06 300 ARG A N 1
ATOM 2493 C CA . ARG A 1 300 ? -5.838 -17.887 32.947 1.00 94.06 300 ARG A CA 1
ATOM 2494 C C . ARG A 1 300 ? -4.373 -18.125 32.567 1.00 94.06 300 ARG A C 1
ATOM 2496 O O . ARG A 1 300 ? -3.516 -18.311 33.431 1.00 94.06 300 ARG A O 1
ATOM 2503 N N . LEU A 1 301 ? -4.086 -18.176 31.262 1.00 94.19 301 LEU A N 1
ATOM 2504 C CA . LEU A 1 301 ? -2.766 -18.554 30.738 1.00 94.19 301 LEU A CA 1
ATOM 2505 C C . LEU A 1 301 ? -1.676 -17.571 31.170 1.00 94.19 301 LEU A C 1
ATOM 2507 O O . LEU A 1 301 ? -0.612 -18.002 31.606 1.00 94.19 301 LEU A O 1
ATOM 2511 N N . LEU A 1 302 ? -1.953 -16.265 31.098 1.00 90.69 302 LEU A N 1
ATOM 2512 C CA . LEU A 1 302 ? -0.986 -15.236 31.487 1.00 90.69 302 LEU A CA 1
ATOM 2513 C C . LEU A 1 302 ? -0.655 -15.320 32.983 1.00 90.69 302 LEU A C 1
ATOM 2515 O O . LEU A 1 302 ? 0.513 -15.303 33.353 1.00 90.69 302 LEU A O 1
ATOM 2519 N N . LYS A 1 303 ? -1.667 -15.506 33.835 1.00 90.75 303 LYS A N 1
ATOM 2520 C CA . LYS A 1 303 ? -1.479 -15.699 35.276 1.00 90.75 303 LYS A CA 1
ATOM 2521 C C . LYS A 1 303 ? -0.625 -16.928 35.593 1.00 90.75 303 LYS A C 1
ATOM 2523 O O . LYS A 1 303 ? 0.366 -16.807 36.301 1.00 90.75 303 LYS A O 1
ATOM 2528 N N . LYS A 1 304 ? -0.954 -18.088 35.011 1.00 91.50 304 LYS A N 1
ATOM 2529 C CA . LYS A 1 304 ? -0.169 -19.326 35.184 1.00 91.50 304 LYS A CA 1
ATOM 2530 C C . LYS A 1 304 ? 1.286 -19.149 34.749 1.00 91.50 304 LYS A C 1
ATOM 2532 O O . LYS A 1 304 ? 2.187 -19.659 35.405 1.00 91.50 304 LYS A O 1
ATOM 2537 N N . PHE A 1 305 ? 1.509 -18.427 33.652 1.00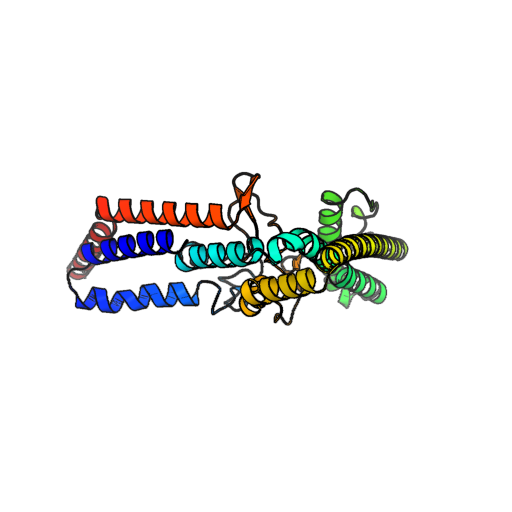 91.25 305 PHE A N 1
ATOM 2538 C CA . PHE A 1 305 ? 2.846 -18.108 33.167 1.00 91.25 305 PHE A CA 1
ATOM 2539 C C . PHE A 1 305 ? 3.624 -17.232 34.163 1.00 91.25 305 PHE A C 1
ATOM 2541 O O . PHE A 1 305 ? 4.776 -17.534 34.465 1.00 91.25 305 PHE A O 1
ATOM 2548 N N . LEU A 1 306 ? 2.996 -16.192 34.718 1.00 89.31 306 LEU A N 1
ATOM 2549 C CA . LEU A 1 306 ? 3.618 -15.328 35.727 1.00 89.31 306 LEU A CA 1
ATOM 2550 C C . LEU A 1 306 ? 3.929 -16.085 37.028 1.00 89.31 306 LEU A C 1
ATOM 2552 O O . LEU A 1 306 ? 5.049 -15.985 37.525 1.00 89.31 306 LEU A O 1
ATOM 2556 N N . ASP A 1 307 ? 2.987 -16.888 37.533 1.00 89.25 307 ASP A N 1
ATOM 2557 C CA . ASP A 1 307 ? 3.173 -17.697 38.746 1.00 89.25 307 ASP A CA 1
ATOM 2558 C C . ASP A 1 307 ? 4.326 -18.708 38.572 1.00 89.25 307 ASP A C 1
ATOM 2560 O O . ASP A 1 307 ? 5.126 -18.919 39.486 1.00 89.25 307 ASP A O 1
ATOM 2564 N N . PHE A 1 308 ? 4.464 -19.303 37.380 1.00 90.94 308 PHE A N 1
ATOM 2565 C CA . PHE A 1 308 ? 5.581 -20.192 37.047 1.00 90.94 308 PHE A CA 1
ATOM 2566 C C . PHE A 1 308 ? 6.936 -19.466 37.084 1.00 90.94 308 PHE A C 1
ATOM 2568 O O . PHE A 1 308 ? 7.898 -19.981 37.657 1.00 90.94 308 PHE A O 1
ATOM 2575 N N . PHE A 1 309 ? 7.018 -18.255 36.525 1.00 88.38 309 PHE A N 1
ATOM 2576 C CA . PHE A 1 309 ? 8.235 -17.435 36.576 1.00 88.38 309 PHE A CA 1
ATOM 2577 C C . PHE A 1 309 ? 8.587 -16.991 38.004 1.00 88.38 309 PHE A C 1
ATOM 2579 O O . PHE A 1 309 ? 9.766 -16.978 38.365 1.00 88.38 309 PHE A O 1
ATOM 2586 N N . GLU A 1 310 ? 7.586 -16.670 38.830 1.00 86.75 310 GLU A N 1
ATOM 2587 C CA . GLU A 1 310 ? 7.772 -16.339 40.248 1.00 86.75 310 GLU A CA 1
ATOM 2588 C C . GLU A 1 310 ? 8.374 -17.539 41.003 1.00 86.75 310 GLU A C 1
ATOM 2590 O O . GLU A 1 310 ? 9.398 -17.404 41.679 1.00 86.75 310 GLU A O 1
ATOM 2595 N N . GLN A 1 311 ? 7.826 -18.743 40.804 1.00 86.56 311 GLN A N 1
ATOM 2596 C CA . GLN A 1 311 ? 8.345 -19.978 41.406 1.00 86.56 311 GLN A CA 1
ATOM 2597 C C . GLN A 1 311 ? 9.768 -20.320 40.939 1.00 86.56 311 GLN A C 1
ATOM 2599 O O . GLN A 1 311 ? 10.612 -20.684 41.761 1.00 86.56 311 GLN A O 1
ATOM 2604 N N . PHE A 1 312 ? 10.060 -20.177 39.643 1.00 85.31 312 PHE A N 1
ATOM 2605 C CA . PHE A 1 312 ? 11.393 -20.435 39.093 1.00 85.31 312 PHE A CA 1
ATOM 2606 C C . PHE A 1 312 ? 12.447 -19.466 39.654 1.00 85.31 312 PHE A C 1
ATOM 2608 O O . PHE A 1 312 ? 13.520 -19.888 40.087 1.00 85.31 312 PHE A O 1
ATOM 2615 N N . SER A 1 313 ? 12.119 -18.172 39.733 1.00 81.62 313 SER A N 1
ATOM 2616 C CA . SER A 1 313 ? 12.986 -17.146 40.330 1.00 81.62 313 SER A CA 1
ATOM 2617 C C . SER A 1 313 ? 13.285 -17.428 41.808 1.00 81.62 313 SER A C 1
ATOM 2619 O O . SER A 1 313 ? 14.429 -17.310 42.253 1.00 81.62 313 SER A O 1
ATOM 2621 N N . HIS A 1 314 ? 12.281 -17.869 42.574 1.00 78.06 314 HIS A N 1
ATOM 2622 C CA . HIS A 1 314 ? 12.464 -18.246 43.976 1.00 78.06 314 HIS A CA 1
ATOM 2623 C C . HIS A 1 314 ? 13.315 -19.505 44.168 1.00 78.06 314 HIS A C 1
ATOM 2625 O O . HIS A 1 314 ? 14.033 -19.591 45.165 1.00 78.06 314 HIS A O 1
ATOM 2631 N N . ARG A 1 315 ? 13.264 -20.463 43.236 1.00 73.81 315 ARG A N 1
ATOM 2632 C CA . ARG A 1 315 ? 14.074 -21.686 43.295 1.00 73.81 315 ARG A CA 1
ATOM 2633 C C . ARG A 1 315 ? 15.556 -21.405 43.030 1.00 73.81 315 ARG A C 1
ATOM 2635 O O . ARG A 1 315 ? 16.385 -21.800 43.841 1.00 73.81 315 ARG A O 1
ATOM 2642 N N . ASN A 1 316 ? 15.880 -20.613 42.006 1.00 66.12 316 ASN A N 1
ATOM 2643 C 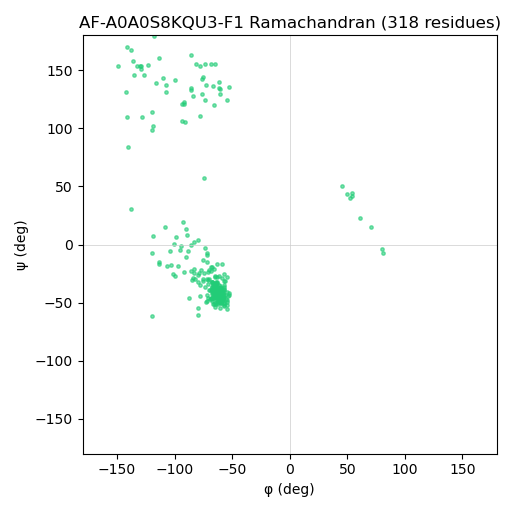CA . ASN A 1 316 ? 17.269 -20.220 41.721 1.00 66.12 316 ASN A CA 1
ATOM 2644 C C . ASN A 1 316 ? 17.898 -19.351 42.824 1.00 66.12 316 ASN A C 1
ATOM 2646 O O . ASN A 1 316 ? 19.105 -19.399 43.016 1.00 66.12 316 ASN A O 1
ATOM 2650 N N . LYS A 1 317 ? 17.099 -18.583 43.577 1.00 65.00 317 LYS A N 1
ATOM 2651 C CA . LYS A 1 317 ? 17.578 -17.829 44.753 1.00 65.00 317 LYS A CA 1
ATOM 2652 C C . LYS A 1 317 ? 17.835 -18.687 45.998 1.00 65.00 317 LYS A C 1
ATOM 2654 O O . LYS A 1 317 ? 18.389 -18.171 46.959 1.00 65.00 317 LYS A O 1
ATOM 2659 N N . ARG A 1 318 ? 17.364 -19.938 46.034 1.00 59.62 318 ARG A N 1
ATOM 2660 C CA . ARG A 1 318 ? 17.601 -20.876 47.148 1.00 59.62 318 ARG A CA 1
ATOM 2661 C C . ARG A 1 318 ? 18.765 -21.833 46.885 1.00 59.62 318 ARG A C 1
ATOM 2663 O O . ARG A 1 318 ? 19.254 -22.432 47.834 1.00 59.62 318 ARG A O 1
ATOM 2670 N N . GLU A 1 319 ? 19.164 -21.997 45.626 1.00 55.25 319 GLU A N 1
ATOM 2671 C CA . GLU A 1 319 ? 20.240 -22.901 45.193 1.00 55.25 319 GLU A CA 1
ATOM 2672 C C . GLU A 1 319 ? 21.585 -22.179 44.935 1.00 55.25 319 GLU A C 1
ATOM 2674 O O . GLU A 1 319 ? 22.560 -22.842 44.588 1.00 55.25 319 GLU A O 1
ATOM 2679 N N . GLY A 1 320 ? 21.661 -20.853 45.122 1.00 46.62 320 GLY A N 1
ATOM 2680 C CA . GLY A 1 320 ? 22.896 -20.052 45.048 1.00 46.62 320 GLY A CA 1
ATOM 2681 C C . GLY A 1 320 ? 23.132 -19.252 46.319 1.00 46.62 320 GLY A C 1
ATOM 2682 O O . GLY A 1 320 ? 24.313 -19.097 46.692 1.00 46.62 320 GLY A O 1
#

Radius of gyration: 25.72 Å; Cα contacts (8 Å, |Δi|>4): 367; chains: 1; bounding box: 64×48×77 Å